Protein AF-A0A1J6JQI1-F1 (afdb_monomer_lite)

Foldseek 3Di:
DDFDWDDWADPDPVDIDTDTDDDPPPDDPVPDDDDPPCPVVVVVVVQVVQVVLCVVVCPDPQWDDDDSNDTDGPDDDPPVQEDPPDPNHDDDDFAFPDKQQLDDQAIWTQGPVRDIDGTDDDQCRVVDDPVNSVVCLVPQPDKDWDWTWDQADAPPVVRDGDIDIDTDIDGRPRPPFWAFDADPVRRTDDTHGDDDPDPVPCVVVVVVVVVVVVVVVVVVVVVVVVVVVVVVVVVVVVVVVVVVVPPDDDDDDDDDDDDDDDDDDDDDDDDDDDDDDDDDDDDDDDDDDDDDDDD

Structure (mmCIF, N/CA/C/O backbone):
data_AF-A0A1J6JQI1-F1
#
_entry.id   AF-A0A1J6JQI1-F1
#
loop_
_atom_site.group_PDB
_atom_site.id
_atom_site.type_symbol
_atom_site.label_atom_id
_atom_site.label_alt_id
_atom_site.label_comp_id
_atom_site.label_asym_id
_atom_site.label_entity_id
_atom_site.label_seq_id
_atom_site.pdbx_PDB_ins_code
_atom_site.Cartn_x
_atom_site.Cartn_y
_atom_site.Cartn_z
_atom_site.occupancy
_atom_site.B_iso_or_equiv
_atom_site.auth_seq_id
_atom_site.auth_comp_id
_atom_site.auth_asym_id
_atom_site.auth_atom_id
_atom_site.pdbx_PDB_model_num
ATOM 1 N N . MET A 1 1 ? 29.258 12.367 -24.357 1.00 42.97 1 MET A N 1
ATOM 2 C CA . MET A 1 1 ? 28.735 11.872 -23.066 1.00 42.97 1 MET A CA 1
ATOM 3 C C . MET A 1 1 ? 27.946 10.611 -23.347 1.00 42.97 1 MET A C 1
ATOM 5 O O . MET A 1 1 ? 26.825 10.709 -23.821 1.00 42.97 1 MET A O 1
ATOM 9 N N . THR A 1 2 ? 28.536 9.444 -23.133 1.00 41.06 2 THR A N 1
ATOM 10 C CA . THR A 1 2 ? 27.849 8.165 -23.347 1.00 41.06 2 THR A CA 1
ATOM 11 C C . THR A 1 2 ? 28.391 7.180 -22.325 1.00 41.06 2 THR A C 1
ATOM 13 O O . THR A 1 2 ? 29.316 6.421 -22.586 1.00 41.06 2 THR A O 1
ATOM 16 N N . THR A 1 3 ? 27.843 7.245 -21.114 1.00 48.50 3 THR A N 1
ATOM 17 C CA . THR A 1 3 ? 27.735 6.059 -20.268 1.00 48.50 3 THR A CA 1
ATOM 18 C C . THR A 1 3 ? 26.723 5.147 -20.946 1.00 48.50 3 THR A C 1
ATOM 20 O O . THR A 1 3 ? 25.593 5.556 -21.217 1.00 48.50 3 THR A O 1
ATOM 23 N N . GLY A 1 4 ? 27.156 3.948 -21.317 1.00 58.09 4 GLY A N 1
ATOM 24 C CA . GLY A 1 4 ? 26.362 3.065 -22.158 1.00 58.09 4 GLY A CA 1
ATOM 25 C C . GLY A 1 4 ? 26.546 1.616 -21.756 1.00 58.09 4 GLY A C 1
ATOM 26 O O . GLY A 1 4 ? 27.667 1.159 -21.529 1.00 58.09 4 GLY A O 1
ATOM 27 N N . PHE A 1 5 ? 25.422 0.911 -21.682 1.00 60.25 5 PHE A N 1
ATOM 28 C CA . PHE A 1 5 ? 25.388 -0.542 -21.738 1.00 60.25 5 PHE A CA 1
ATOM 29 C C . PHE A 1 5 ? 26.147 -1.010 -22.985 1.00 60.25 5 PHE A C 1
ATOM 31 O O . PHE A 1 5 ? 25.894 -0.496 -24.077 1.00 60.25 5 PHE A O 1
ATOM 38 N N . GLN A 1 6 ? 27.097 -1.928 -22.815 1.00 73.69 6 GLN A N 1
ATOM 39 C CA . GLN A 1 6 ? 27.844 -2.496 -23.936 1.00 73.69 6 GLN A CA 1
ATOM 40 C C . GLN A 1 6 ? 27.160 -3.757 -24.435 1.00 73.69 6 GLN A C 1
ATOM 42 O O . GLN A 1 6 ? 26.774 -3.821 -25.599 1.00 73.69 6 GLN A O 1
ATOM 47 N N . TYR A 1 7 ? 27.000 -4.740 -23.556 1.00 69.19 7 TYR A N 1
ATOM 48 C CA . TYR A 1 7 ? 26.344 -5.996 -23.875 1.00 69.19 7 TYR A CA 1
ATOM 49 C C . TYR A 1 7 ? 25.894 -6.705 -22.596 1.00 69.19 7 TYR A C 1
ATOM 51 O O . TYR A 1 7 ? 26.387 -6.416 -21.504 1.00 69.19 7 TYR A O 1
ATOM 59 N N . ALA A 1 8 ? 24.951 -7.628 -22.769 1.00 69.81 8 ALA A N 1
ATOM 60 C CA . ALA A 1 8 ? 24.557 -8.610 -21.775 1.00 69.81 8 ALA A CA 1
ATOM 61 C C . ALA A 1 8 ? 24.667 -9.980 -22.427 1.00 69.81 8 ALA A C 1
ATOM 63 O O . ALA A 1 8 ? 24.144 -10.175 -23.528 1.00 69.81 8 ALA A O 1
ATOM 64 N N . GLU A 1 9 ? 25.329 -10.913 -21.761 1.00 76.88 9 GLU A N 1
ATOM 65 C CA . GLU A 1 9 ? 25.463 -12.287 -22.228 1.00 76.88 9 GLU A CA 1
ATOM 66 C C . GLU A 1 9 ? 24.897 -13.251 -21.189 1.00 76.88 9 GLU A C 1
ATOM 68 O O . GLU A 1 9 ? 25.073 -13.080 -19.980 1.00 76.88 9 GLU A O 1
ATOM 73 N N . LYS A 1 10 ? 24.166 -14.260 -21.667 1.00 76.50 10 LYS A N 1
ATOM 74 C CA . LYS A 1 10 ? 23.596 -15.296 -20.812 1.00 76.50 10 LYS A CA 1
ATOM 75 C C . LYS A 1 10 ? 24.720 -16.223 -20.358 1.00 76.50 10 LYS A C 1
ATOM 77 O O . LYS A 1 10 ? 25.297 -16.928 -21.177 1.00 76.50 10 LYS A O 1
ATOM 82 N N . LEU A 1 11 ? 24.997 -16.238 -19.059 1.00 77.31 11 LEU A N 1
ATOM 83 C CA . LEU A 1 11 ? 26.013 -17.108 -18.468 1.00 77.31 11 LEU A CA 1
ATOM 84 C C . LEU A 1 11 ? 25.443 -18.498 -18.152 1.00 77.31 11 LEU A C 1
ATOM 86 O O . LEU A 1 11 ? 26.130 -19.504 -18.288 1.00 77.31 11 LEU A O 1
ATOM 90 N N . SER A 1 12 ? 24.180 -18.556 -17.729 1.00 78.69 12 SER A N 1
ATOM 91 C CA . SER A 1 12 ? 23.433 -19.797 -17.488 1.00 78.69 12 SER A CA 1
ATOM 92 C C . SER A 1 12 ? 2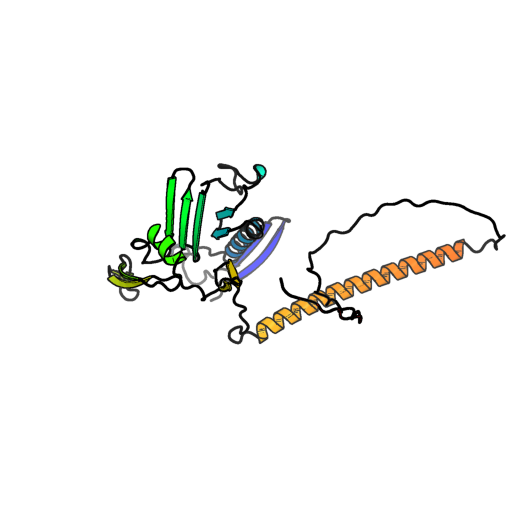1.925 -19.533 -17.555 1.00 78.69 12 SER A C 1
ATOM 94 O O . SER A 1 12 ? 21.499 -18.406 -17.807 1.00 78.69 12 SER A O 1
ATOM 96 N N . ASP A 1 13 ? 21.095 -20.551 -17.323 1.00 78.94 13 ASP A N 1
ATOM 97 C CA . ASP A 1 13 ? 19.638 -20.375 -17.236 1.00 78.94 13 ASP A CA 1
ATOM 98 C C . ASP A 1 13 ? 19.204 -19.412 -16.119 1.00 78.94 13 ASP A C 1
ATOM 100 O O . ASP A 1 13 ? 18.143 -18.797 -16.231 1.00 78.94 13 ASP A O 1
ATOM 104 N N . GLU A 1 14 ? 20.051 -19.207 -15.107 1.00 67.56 14 GLU A N 1
ATOM 105 C CA . GLU A 1 14 ? 19.756 -18.381 -13.930 1.00 67.56 14 GLU A CA 1
ATOM 106 C C . GLU A 1 14 ? 20.547 -17.062 -13.879 1.00 67.56 14 GLU A C 1
ATOM 108 O O . GLU A 1 14 ? 20.176 -16.154 -13.134 1.00 67.56 14 GLU A O 1
ATOM 113 N N . TYR A 1 15 ? 21.610 -16.913 -14.681 1.00 57.91 15 TYR A N 1
ATOM 114 C CA . TYR A 1 15 ? 22.540 -15.782 -14.576 1.00 57.91 15 TYR A CA 1
ATOM 115 C C . TYR A 1 15 ? 22.875 -15.138 -15.925 1.00 57.91 15 TYR A C 1
ATOM 117 O O . TYR A 1 15 ? 23.106 -15.817 -16.926 1.00 57.91 15 TYR A O 1
ATOM 125 N N . TYR A 1 16 ? 22.987 -13.808 -15.910 1.00 74.75 16 TYR A N 1
ATOM 126 C CA . TYR A 1 16 ? 23.464 -12.980 -17.018 1.00 74.75 16 TYR A CA 1
ATOM 127 C C . TYR A 1 16 ? 24.650 -12.131 -16.552 1.00 74.75 16 TYR A C 1
ATOM 129 O O . TYR A 1 16 ? 24.688 -11.696 -15.398 1.00 74.75 16 TYR A O 1
ATOM 137 N N . ILE A 1 17 ? 25.610 -11.904 -17.446 1.00 76.00 17 ILE A N 1
ATOM 138 C CA . ILE A 1 17 ? 26.703 -10.947 -17.260 1.00 76.00 17 ILE A CA 1
ATOM 139 C C . ILE A 1 17 ? 26.354 -9.684 -18.034 1.00 76.00 17 ILE A C 1
ATOM 141 O O . ILE A 1 17 ? 26.168 -9.752 -19.245 1.00 76.00 17 ILE A O 1
ATOM 145 N N . ASP A 1 18 ? 26.347 -8.542 -17.348 1.00 67.06 18 ASP A N 1
ATOM 146 C CA . ASP A 1 18 ? 26.158 -7.227 -17.959 1.00 67.06 18 ASP A CA 1
ATOM 147 C C . ASP A 1 18 ? 27.468 -6.426 -17.923 1.00 67.06 18 ASP A C 1
ATOM 149 O O . ASP A 1 18 ? 28.067 -6.243 -16.859 1.00 67.06 18 ASP A O 1
ATOM 153 N N . ALA A 1 19 ? 27.883 -5.885 -19.071 1.00 67.12 19 ALA A N 1
ATOM 154 C CA . ALA A 1 19 ? 29.060 -5.028 -19.202 1.00 67.12 19 ALA A CA 1
ATOM 155 C C . ALA A 1 19 ? 28.673 -3.578 -19.547 1.00 67.12 19 ALA A C 1
ATOM 157 O O . ALA A 1 19 ? 27.837 -3.319 -20.420 1.00 67.12 19 ALA A O 1
ATOM 158 N N . TYR A 1 20 ? 29.320 -2.610 -18.892 1.00 64.69 20 TYR A N 1
ATOM 159 C CA . TYR A 1 20 ? 29.090 -1.174 -19.093 1.00 64.69 20 TYR A CA 1
ATOM 160 C C . TYR A 1 20 ? 30.397 -0.458 -19.433 1.00 64.69 20 TYR A C 1
ATOM 162 O O . TYR A 1 20 ? 31.414 -0.669 -18.773 1.00 64.69 20 TYR A O 1
ATOM 170 N N . LYS A 1 21 ? 30.354 0.453 -20.417 1.00 62.16 21 LYS A N 1
ATOM 171 C CA . LYS A 1 21 ? 31.479 1.347 -20.722 1.00 62.16 21 LYS A CA 1
ATOM 172 C C . LYS A 1 21 ? 31.325 2.639 -19.935 1.00 62.16 21 LYS A C 1
ATOM 174 O O . LYS A 1 21 ? 30.343 3.368 -20.109 1.00 62.16 21 LYS A O 1
ATOM 179 N N . THR A 1 22 ? 32.335 2.966 -19.144 1.00 57.41 22 THR A N 1
ATOM 180 C CA . THR A 1 22 ? 32.514 4.294 -18.547 1.00 57.41 22 THR A CA 1
ATOM 181 C C . THR A 1 22 ? 33.668 5.000 -19.244 1.00 57.41 22 THR A C 1
ATOM 183 O O . THR A 1 22 ? 34.734 4.419 -19.409 1.00 57.41 22 THR A O 1
ATOM 186 N N . ASN A 1 23 ? 33.446 6.237 -19.699 1.00 57.19 23 ASN A N 1
ATOM 187 C CA . ASN A 1 23 ? 34.508 7.040 -20.300 1.00 57.19 23 ASN A CA 1
ATOM 188 C C . ASN A 1 23 ? 35.345 7.691 -19.181 1.00 57.19 23 ASN A C 1
ATOM 190 O O . ASN A 1 23 ? 34.826 8.540 -18.456 1.00 57.19 23 ASN A O 1
ATOM 194 N N . THR A 1 24 ? 36.603 7.268 -19.043 1.00 57.84 24 THR A N 1
ATOM 195 C CA . THR A 1 24 ? 37.587 7.760 -18.060 1.00 57.84 24 THR A CA 1
ATOM 196 C C . THR A 1 24 ? 38.545 8.812 -18.637 1.00 57.84 24 THR A C 1
ATOM 198 O O . THR A 1 24 ? 39.404 9.310 -17.922 1.00 57.84 24 THR A O 1
ATOM 201 N N . GLU A 1 25 ? 38.391 9.223 -19.901 1.00 58.09 25 GLU A N 1
ATOM 202 C CA . GLU A 1 25 ? 39.390 10.017 -20.646 1.00 58.09 25 GLU A CA 1
ATOM 203 C C . GLU A 1 25 ? 39.682 11.433 -20.098 1.00 58.09 25 GLU A C 1
ATOM 205 O O . GLU A 1 25 ? 40.527 12.127 -20.656 1.00 58.09 25 GLU A O 1
ATOM 210 N N . ARG A 1 26 ? 38.992 11.920 -19.054 1.00 55.31 26 ARG A N 1
ATOM 211 C CA . ARG A 1 26 ? 39.102 13.326 -18.603 1.00 55.31 26 ARG A CA 1
ATOM 212 C C . ARG A 1 26 ? 39.401 13.547 -17.119 1.00 55.31 26 ARG A C 1
ATOM 214 O O . ARG A 1 26 ? 39.376 14.699 -16.695 1.00 55.31 26 ARG A O 1
ATOM 221 N N . VAL A 1 27 ? 39.673 12.509 -16.329 1.00 58.44 27 VAL A N 1
ATOM 222 C CA . VAL A 1 27 ? 39.978 12.678 -14.895 1.00 58.44 27 VAL A CA 1
ATOM 223 C C . VAL A 1 27 ? 41.076 11.692 -14.485 1.00 58.44 27 VAL A C 1
ATOM 225 O O . VAL A 1 27 ? 40.948 10.519 -14.831 1.00 58.44 27 VAL A O 1
ATOM 228 N N . PRO A 1 28 ? 42.140 12.116 -13.773 1.00 63.00 28 PRO A N 1
ATOM 229 C CA . PRO A 1 28 ? 43.089 11.185 -13.163 1.00 63.00 28 PRO A CA 1
ATOM 230 C C . PRO A 1 28 ? 42.347 10.177 -12.270 1.00 63.00 28 PRO A C 1
ATOM 232 O O . PRO A 1 28 ? 41.436 10.572 -11.542 1.00 63.00 28 PRO A O 1
ATOM 235 N N . ASP A 1 29 ? 42.744 8.898 -12.279 1.00 58.50 29 ASP A N 1
ATOM 236 C CA . ASP A 1 29 ? 42.076 7.820 -11.519 1.00 58.50 29 ASP A CA 1
ATOM 237 C C . ASP A 1 29 ? 41.889 8.147 -10.023 1.00 58.50 29 ASP A C 1
ATOM 239 O O . ASP A 1 29 ? 40.918 7.718 -9.404 1.00 58.50 29 ASP A O 1
ATOM 243 N N . ALA A 1 30 ? 42.778 8.964 -9.446 1.00 59.88 30 ALA A N 1
ATOM 244 C CA . ALA A 1 30 ? 42.712 9.417 -8.054 1.00 59.88 30 ALA A CA 1
ATOM 245 C C . ALA A 1 30 ? 41.532 10.369 -7.745 1.00 59.88 30 ALA A C 1
ATOM 247 O O . ALA A 1 30 ? 41.109 10.473 -6.594 1.00 59.88 30 ALA A O 1
ATOM 248 N N . GLU A 1 31 ? 40.981 11.050 -8.754 1.00 58.75 31 GLU A N 1
ATOM 249 C CA . GLU A 1 31 ? 39.837 11.972 -8.638 1.00 58.75 31 GLU A CA 1
ATOM 250 C C . GLU A 1 31 ? 38.537 11.382 -9.214 1.00 58.75 31 GLU A C 1
ATOM 252 O O . GLU A 1 31 ? 37.465 11.994 -9.132 1.00 58.75 31 GLU A O 1
ATOM 257 N N . TRP A 1 32 ? 38.601 10.166 -9.763 1.00 51.69 32 TRP A N 1
ATOM 258 C CA . TRP A 1 32 ? 37.450 9.463 -10.309 1.00 51.69 32 TRP A CA 1
ATOM 259 C C . TRP A 1 32 ? 36.479 9.047 -9.197 1.00 51.69 32 TRP A C 1
ATOM 261 O O . TRP A 1 32 ? 36.691 8.094 -8.447 1.00 51.69 32 TRP A O 1
ATOM 271 N N . ARG A 1 33 ? 35.348 9.752 -9.114 1.00 57.66 33 ARG A N 1
ATOM 272 C CA . ARG A 1 33 ? 34.175 9.318 -8.347 1.00 57.66 33 ARG A CA 1
ATOM 273 C C . ARG A 1 33 ? 33.207 8.646 -9.321 1.00 57.66 33 ARG A C 1
ATOM 275 O O . ARG A 1 33 ? 32.437 9.370 -9.958 1.00 57.66 33 ARG A O 1
ATOM 282 N N . PRO A 1 34 ? 33.218 7.306 -9.478 1.00 55.91 34 PRO A N 1
ATOM 283 C CA . PRO A 1 34 ? 32.281 6.654 -10.380 1.00 55.91 34 PRO A CA 1
ATOM 284 C C . PRO A 1 34 ? 30.852 7.049 -9.988 1.00 55.91 34 PRO A C 1
ATOM 286 O O . PRO A 1 34 ? 30.542 7.103 -8.789 1.00 55.91 34 PRO A O 1
ATOM 289 N N . PRO A 1 35 ? 29.956 7.327 -10.955 1.00 57.09 35 PRO A N 1
ATOM 290 C CA . PRO A 1 35 ? 28.541 7.427 -10.643 1.00 57.09 35 PRO A CA 1
ATOM 291 C C . PRO A 1 35 ? 28.145 6.134 -9.930 1.00 57.09 35 PRO A C 1
ATOM 293 O O . PRO A 1 35 ? 28.375 5.044 -10.452 1.00 57.09 35 PRO A O 1
ATOM 296 N N . ARG A 1 36 ? 27.631 6.264 -8.698 1.00 60.31 36 ARG A N 1
ATOM 297 C CA . ARG A 1 36 ? 27.227 5.127 -7.860 1.00 60.31 36 ARG A CA 1
ATOM 298 C C . ARG A 1 36 ? 26.390 4.194 -8.725 1.00 60.31 36 ARG A C 1
ATOM 300 O O . ARG A 1 36 ? 25.370 4.631 -9.247 1.00 60.31 36 ARG A O 1
ATOM 307 N N . ILE A 1 37 ? 26.884 2.973 -8.916 1.00 63.84 37 ILE A N 1
ATOM 308 C CA . ILE A 1 37 ? 26.408 1.971 -9.873 1.00 63.84 37 ILE A CA 1
ATOM 309 C C . ILE A 1 37 ? 24.884 1.840 -9.759 1.00 63.84 37 ILE A C 1
ATOM 311 O O . ILE A 1 37 ? 24.362 1.150 -8.887 1.00 63.84 37 ILE A O 1
ATOM 315 N N . ALA A 1 38 ? 24.154 2.559 -10.610 1.00 70.19 38 ALA A N 1
ATOM 316 C CA . ALA A 1 38 ? 22.702 2.531 -10.643 1.00 70.19 38 ALA A CA 1
ATOM 317 C C . ALA A 1 38 ? 22.282 1.522 -11.713 1.00 70.19 38 ALA A C 1
ATOM 319 O O . ALA A 1 38 ? 22.036 1.880 -12.864 1.00 70.19 38 ALA A O 1
ATOM 320 N N . ALA A 1 39 ? 22.227 0.246 -11.333 1.00 82.56 39 ALA A N 1
ATOM 321 C CA . ALA A 1 39 ? 21.723 -0.824 -12.189 1.00 82.56 39 ALA A CA 1
ATOM 322 C C . ALA A 1 39 ? 20.183 -0.785 -12.224 1.00 82.56 39 ALA A C 1
ATOM 324 O O . ALA A 1 39 ? 19.485 -1.510 -11.508 1.00 82.56 39 ALA A O 1
ATOM 325 N N . VAL A 1 40 ? 19.635 0.132 -13.028 1.00 84.88 40 VAL A N 1
ATOM 326 C CA . VAL A 1 40 ? 18.181 0.353 -13.145 1.00 84.88 40 VAL A CA 1
ATOM 327 C C . VAL A 1 40 ? 17.459 -0.907 -13.635 1.00 84.88 40 VAL A C 1
ATOM 329 O O . VAL A 1 40 ? 16.345 -1.182 -13.196 1.00 84.88 40 VAL A O 1
ATOM 332 N N . GLN A 1 41 ? 18.103 -1.691 -14.498 1.00 84.56 41 GLN A N 1
ATOM 333 C CA . GLN A 1 41 ? 17.582 -2.950 -15.044 1.00 84.56 41 GLN A CA 1
ATOM 334 C C . GLN A 1 41 ? 17.416 -3.984 -13.928 1.00 84.56 41 GLN A C 1
ATOM 336 O O . GLN A 1 41 ? 16.336 -4.554 -13.782 1.00 84.56 41 GLN A O 1
ATOM 341 N N . MET A 1 42 ? 18.440 -4.153 -13.084 1.00 86.31 42 MET A N 1
ATOM 342 C CA . MET A 1 42 ? 18.372 -5.044 -11.922 1.00 86.31 42 MET A CA 1
ATOM 343 C C . MET A 1 42 ? 17.276 -4.608 -10.942 1.00 86.31 42 MET A C 1
ATOM 345 O O . MET A 1 42 ? 16.472 -5.427 -10.504 1.00 86.31 42 MET A O 1
ATOM 349 N N . SER A 1 43 ? 17.185 -3.310 -10.637 1.00 89.69 43 SER A N 1
ATOM 350 C CA . SER A 1 43 ? 16.131 -2.766 -9.766 1.00 89.69 43 SER A CA 1
ATOM 351 C C . SER A 1 43 ? 14.723 -3.017 -10.328 1.00 89.69 43 SER A C 1
ATOM 353 O O . SER A 1 43 ? 13.810 -3.417 -9.593 1.00 89.69 43 SER A O 1
ATOM 355 N N . ALA A 1 44 ? 14.550 -2.840 -11.642 1.00 90.88 44 ALA A N 1
ATOM 356 C CA . ALA A 1 44 ? 13.300 -3.125 -12.334 1.00 90.88 44 ALA A CA 1
ATOM 357 C C . ALA A 1 44 ? 12.953 -4.619 -12.286 1.00 90.88 44 ALA A C 1
ATOM 359 O O . ALA A 1 44 ? 11.811 -4.952 -11.965 1.00 90.88 44 ALA A O 1
ATOM 360 N N . ALA A 1 45 ? 13.926 -5.503 -12.529 1.00 92.94 45 ALA A N 1
ATOM 361 C CA . ALA A 1 45 ? 13.749 -6.951 -12.454 1.00 92.94 45 ALA A CA 1
ATOM 362 C C . ALA A 1 45 ? 13.344 -7.399 -11.041 1.00 92.94 45 ALA A C 1
ATOM 364 O O . ALA A 1 45 ? 12.324 -8.066 -10.884 1.00 92.94 45 ALA A O 1
ATOM 365 N N . ILE A 1 46 ? 14.054 -6.945 -10.001 1.00 93.69 46 ILE A N 1
ATOM 366 C CA . ILE A 1 46 ? 13.733 -7.256 -8.596 1.00 93.69 46 ILE A CA 1
ATOM 367 C C . ILE A 1 46 ? 12.311 -6.794 -8.251 1.00 93.69 46 ILE A C 1
ATOM 369 O O . ILE A 1 46 ? 11.518 -7.555 -7.695 1.00 93.69 46 ILE A O 1
ATOM 373 N N . THR A 1 47 ? 11.958 -5.558 -8.616 1.00 94.81 47 THR A N 1
ATOM 374 C CA . THR A 1 47 ? 10.626 -5.003 -8.332 1.00 94.81 47 THR A CA 1
ATOM 375 C C . THR A 1 47 ? 9.525 -5.742 -9.098 1.00 94.81 47 THR A C 1
ATOM 377 O O . THR A 1 47 ? 8.431 -5.936 -8.563 1.00 94.81 47 THR A O 1
ATOM 380 N N . ALA A 1 48 ? 9.789 -6.156 -10.340 1.00 94.44 48 ALA A N 1
ATOM 381 C CA . ALA A 1 48 ? 8.856 -6.940 -11.141 1.00 94.44 48 ALA A CA 1
ATOM 382 C C . ALA A 1 48 ? 8.637 -8.329 -10.530 1.00 94.44 48 ALA A C 1
ATOM 384 O O . ALA A 1 48 ? 7.489 -8.697 -10.285 1.00 94.44 48 ALA A O 1
ATOM 385 N N . CYS A 1 49 ? 9.712 -9.047 -10.193 1.00 95.06 49 CYS A N 1
ATOM 386 C CA . CYS A 1 49 ? 9.638 -10.355 -9.541 1.00 95.06 49 CYS A CA 1
ATOM 387 C C . CYS A 1 49 ? 8.893 -10.281 -8.202 1.00 95.06 49 CYS A C 1
ATOM 389 O O . CYS A 1 49 ? 8.002 -11.092 -7.957 1.00 95.06 49 CYS A O 1
ATOM 391 N N . ALA A 1 50 ? 9.160 -9.262 -7.376 1.00 94.88 50 ALA A N 1
ATOM 392 C CA . ALA A 1 50 ? 8.435 -9.054 -6.122 1.00 94.88 50 ALA A CA 1
ATOM 393 C C . ALA A 1 50 ? 6.925 -8.849 -6.348 1.00 94.88 50 ALA A C 1
ATOM 395 O O . ALA A 1 50 ? 6.104 -9.412 -5.628 1.00 94.88 50 ALA A O 1
ATOM 396 N N . ARG A 1 51 ? 6.533 -8.083 -7.376 1.00 94.38 51 ARG A N 1
ATOM 397 C CA . ARG A 1 51 ? 5.115 -7.882 -7.722 1.00 94.38 51 ARG A CA 1
ATOM 398 C C . ARG A 1 51 ? 4.455 -9.145 -8.260 1.00 94.38 51 ARG A C 1
ATOM 400 O O . ARG A 1 51 ? 3.308 -9.396 -7.908 1.00 94.38 51 ARG A O 1
ATOM 407 N N . ILE A 1 52 ? 5.158 -9.915 -9.092 1.00 94.31 52 ILE A N 1
ATOM 408 C CA . ILE A 1 52 ? 4.674 -11.203 -9.609 1.00 94.31 52 ILE A CA 1
ATOM 409 C C . ILE A 1 52 ? 4.447 -12.167 -8.443 1.00 94.31 52 ILE A C 1
ATOM 411 O O . ILE A 1 52 ? 3.364 -12.732 -8.333 1.00 94.31 52 ILE A O 1
ATOM 415 N N . HIS A 1 53 ? 5.404 -12.267 -7.518 1.00 93.75 53 HIS A N 1
ATOM 416 C CA . HIS A 1 53 ? 5.259 -13.070 -6.305 1.00 93.75 53 HIS A CA 1
ATOM 417 C C . HIS A 1 53 ? 4.043 -12.634 -5.470 1.00 93.75 53 HIS A C 1
ATOM 419 O O . HIS A 1 53 ? 3.216 -13.460 -5.087 1.00 93.75 53 HIS A O 1
ATOM 425 N N . MET A 1 54 ? 3.878 -11.325 -5.241 1.00 95.31 54 MET A N 1
ATOM 426 C CA . MET A 1 54 ? 2.729 -10.796 -4.500 1.00 95.31 54 MET A CA 1
ATOM 427 C C . MET A 1 54 ? 1.391 -11.013 -5.219 1.00 95.31 54 MET A C 1
ATOM 429 O O . MET A 1 54 ? 0.362 -11.134 -4.554 1.00 95.31 54 MET A O 1
ATOM 433 N N . HIS A 1 55 ? 1.379 -11.081 -6.555 1.00 94.44 55 HIS A N 1
ATOM 434 C CA . HIS A 1 55 ? 0.156 -11.212 -7.346 1.00 94.44 55 HIS A CA 1
ATOM 435 C C . HIS A 1 55 ? -0.664 -12.444 -6.949 1.00 94.44 55 HIS A C 1
ATOM 437 O O . HIS A 1 55 ? -1.883 -12.339 -6.884 1.00 94.44 55 HIS A O 1
ATOM 443 N N . HIS A 1 56 ? -0.019 -13.569 -6.619 1.00 92.19 56 HIS A N 1
ATOM 444 C CA . HIS A 1 56 ? -0.703 -14.789 -6.168 1.00 92.19 56 HIS A CA 1
ATOM 445 C C . HIS A 1 56 ? -1.603 -14.562 -4.947 1.00 92.19 56 HIS A C 1
ATOM 447 O O . HIS A 1 56 ? -2.667 -15.168 -4.833 1.00 92.19 56 HIS A O 1
ATOM 453 N N . TYR A 1 57 ? -1.195 -13.665 -4.050 1.00 94.00 57 TYR A N 1
ATOM 454 C CA . TYR A 1 57 ? -1.938 -13.333 -2.837 1.00 94.00 57 TYR A CA 1
ATOM 455 C C . TYR A 1 57 ? -2.957 -12.220 -3.087 1.00 94.00 57 TYR A C 1
ATOM 457 O O . TYR A 1 57 ? -4.057 -12.262 -2.545 1.00 94.00 57 TYR A O 1
ATOM 465 N N . ILE A 1 58 ? -2.613 -11.257 -3.946 1.00 92.69 58 ILE A N 1
ATOM 466 C CA . ILE A 1 58 ? -3.491 -10.141 -4.327 1.00 92.69 58 ILE A CA 1
ATOM 467 C C . ILE A 1 58 ? -4.700 -10.630 -5.130 1.00 92.69 58 ILE A C 1
ATOM 469 O O . ILE A 1 58 ? -5.779 -10.057 -5.018 1.00 92.69 58 ILE A O 1
ATOM 473 N N . SER A 1 59 ? -4.536 -11.677 -5.942 1.00 91.75 59 SER A N 1
ATOM 474 C CA . SER A 1 59 ? -5.613 -12.234 -6.766 1.00 91.75 59 SER A CA 1
ATOM 475 C C . SER A 1 59 ? -6.613 -13.093 -5.989 1.00 91.75 59 SER A C 1
ATOM 477 O O . SER A 1 59 ? -7.536 -13.629 -6.598 1.00 91.75 59 SER A O 1
ATOM 479 N N . ARG A 1 60 ? -6.426 -13.277 -4.678 1.00 93.31 60 ARG A N 1
ATOM 480 C CA . ARG A 1 60 ? -7.378 -14.012 -3.841 1.00 93.31 60 ARG A CA 1
ATOM 481 C C . ARG A 1 60 ? -8.652 -13.195 -3.644 1.00 93.31 60 ARG A C 1
ATOM 483 O O . ARG A 1 60 ? -8.592 -11.984 -3.457 1.00 93.31 60 ARG A O 1
ATOM 490 N N . GLU A 1 61 ? -9.796 -13.874 -3.620 1.00 91.06 61 GLU A N 1
ATOM 491 C CA . GLU A 1 61 ? -11.104 -13.236 -3.403 1.00 91.06 61 GLU A CA 1
ATOM 492 C C . GLU A 1 61 ? -11.220 -12.586 -2.017 1.00 91.06 61 GLU A C 1
ATOM 494 O O . GLU A 1 61 ? -11.913 -11.588 -1.851 1.00 91.06 61 GLU A O 1
ATOM 499 N N . ASP A 1 62 ? -10.502 -13.119 -1.028 1.00 94.06 62 ASP A N 1
ATOM 500 C CA . ASP A 1 62 ? -10.496 -12.644 0.354 1.00 94.06 62 ASP A CA 1
ATOM 501 C C . ASP A 1 62 ? -9.363 -11.647 0.657 1.00 94.06 62 A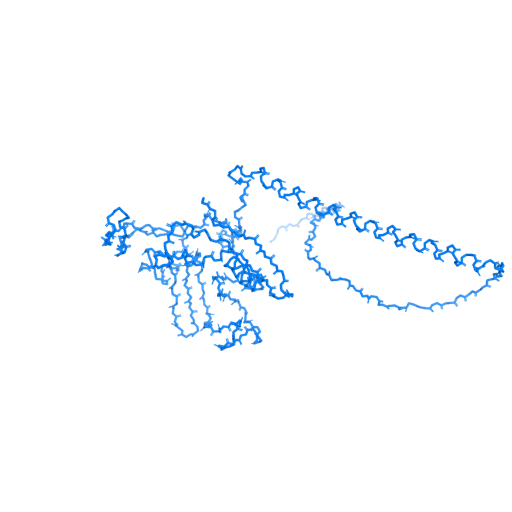SP A C 1
ATOM 503 O O . ASP A 1 62 ? -9.044 -11.413 1.825 1.00 94.06 62 ASP A O 1
ATOM 507 N N . CYS A 1 63 ? -8.728 -11.076 -0.370 1.00 93.69 63 CYS A N 1
ATOM 508 C CA . CYS A 1 63 ? -7.691 -10.064 -0.205 1.00 93.69 63 CYS A CA 1
ATOM 509 C C . CYS A 1 63 ? -8.294 -8.664 -0.037 1.00 93.69 63 CYS A C 1
ATOM 511 O O . CYS A 1 63 ? -8.758 -8.048 -0.995 1.00 93.69 63 CYS A O 1
ATOM 513 N N . TYR A 1 64 ? -8.196 -8.109 1.172 1.00 91.50 64 TYR A N 1
ATOM 514 C CA . TYR A 1 64 ? -8.724 -6.777 1.485 1.00 91.50 64 TYR A CA 1
ATOM 515 C C . TYR A 1 64 ? -7.731 -5.646 1.203 1.00 91.50 64 TYR A C 1
ATOM 517 O O . TYR A 1 64 ? -8.127 -4.542 0.828 1.00 91.50 64 TYR A O 1
ATOM 525 N N . TYR A 1 65 ? -6.433 -5.882 1.412 1.00 93.06 65 TYR A N 1
ATOM 526 C CA . TYR A 1 65 ? -5.417 -4.837 1.274 1.00 93.06 65 TYR A CA 1
ATOM 527 C C . TYR A 1 65 ? -4.025 -5.413 1.013 1.00 93.06 65 TYR A C 1
ATOM 529 O O . TYR A 1 65 ? -3.668 -6.470 1.528 1.00 93.06 65 TYR A O 1
ATOM 537 N N . THR A 1 66 ? -3.205 -4.670 0.268 1.00 93.75 66 THR A N 1
ATOM 538 C CA . THR A 1 66 ? -1.785 -4.968 0.063 1.00 93.75 66 THR A CA 1
ATOM 539 C C . THR A 1 66 ? -0.951 -3.687 -0.003 1.00 93.75 66 THR A C 1
ATOM 541 O O . THR A 1 66 ? -1.399 -2.658 -0.520 1.00 93.75 66 THR A O 1
ATOM 544 N N . ASP A 1 67 ? 0.282 -3.750 0.497 1.00 92.56 67 ASP A N 1
ATOM 545 C CA . ASP A 1 67 ? 1.293 -2.712 0.291 1.00 92.56 67 ASP A CA 1
ATOM 546 C C . ASP A 1 67 ? 2.691 -3.329 0.247 1.00 92.56 67 ASP A C 1
ATOM 548 O O . ASP A 1 67 ? 3.200 -3.803 1.262 1.00 92.56 67 ASP A O 1
ATOM 552 N N . THR A 1 68 ? 3.313 -3.276 -0.932 1.00 91.75 68 THR A N 1
ATOM 553 C CA . THR A 1 68 ? 4.679 -3.737 -1.238 1.00 91.75 68 THR A CA 1
ATOM 554 C C . THR A 1 68 ? 4.927 -5.228 -0.980 1.00 91.75 68 THR A C 1
ATOM 556 O O . THR A 1 68 ? 5.069 -5.981 -1.934 1.00 91.75 68 THR A O 1
ATOM 559 N N . ASN A 1 69 ? 4.986 -5.644 0.281 1.00 92.31 69 ASN A N 1
ATOM 560 C CA . ASN A 1 69 ? 5.303 -6.994 0.753 1.00 92.31 69 ASN A CA 1
ATOM 561 C C . ASN A 1 69 ? 4.381 -7.441 1.905 1.00 92.31 69 ASN A C 1
ATOM 563 O O . ASN A 1 69 ? 4.699 -8.374 2.633 1.00 92.31 69 ASN A O 1
ATOM 567 N N . SER A 1 70 ? 3.252 -6.756 2.092 1.00 94.06 70 SER A N 1
ATOM 568 C CA . SER A 1 70 ? 2.235 -7.083 3.093 1.00 94.06 70 SER A CA 1
ATOM 569 C C . SER A 1 70 ? 0.896 -7.375 2.421 1.00 94.06 70 SER A C 1
ATOM 571 O O . SER A 1 70 ? 0.586 -6.824 1.356 1.00 94.06 70 SER A O 1
ATOM 573 N N . VAL A 1 71 ? 0.103 -8.243 3.046 1.00 95.44 71 VAL A N 1
ATOM 574 C CA . VAL A 1 71 ? -1.246 -8.595 2.603 1.00 95.44 71 VAL A CA 1
ATOM 575 C C . VAL A 1 71 ? -2.157 -8.763 3.817 1.00 95.44 71 VAL A C 1
ATOM 577 O O . VAL A 1 71 ? -1.728 -9.265 4.855 1.00 95.44 71 VAL A O 1
ATOM 580 N N . ILE A 1 72 ? -3.403 -8.314 3.695 1.00 95.62 72 ILE A N 1
ATOM 581 C CA . ILE A 1 72 ? -4.459 -8.527 4.686 1.00 95.62 72 ILE A CA 1
ATOM 582 C C . ILE A 1 72 ? -5.528 -9.393 4.030 1.00 95.62 72 ILE A C 1
ATOM 584 O O . ILE A 1 72 ? -6.111 -9.000 3.018 1.00 95.62 72 ILE A O 1
ATOM 588 N N . LEU A 1 73 ? -5.751 -10.567 4.614 1.00 95.62 73 LEU A N 1
ATOM 589 C CA . LEU A 1 73 ? -6.597 -11.628 4.076 1.00 95.62 73 LEU A CA 1
ATOM 590 C C . LEU A 1 73 ? -7.729 -11.961 5.050 1.00 95.62 73 LEU A C 1
ATOM 592 O O . LEU A 1 73 ? -7.570 -11.802 6.262 1.00 95.62 73 LEU A O 1
ATOM 596 N N . GLY A 1 74 ? -8.857 -12.432 4.520 1.00 94.31 74 GLY A N 1
ATOM 597 C CA . GLY A 1 74 ? -9.974 -12.938 5.322 1.00 94.31 74 GLY A CA 1
ATOM 598 C C . GLY A 1 74 ? -9.734 -14.327 5.901 1.00 94.31 74 GLY A C 1
ATOM 599 O O . GLY A 1 74 ? -10.146 -14.601 7.025 1.00 94.31 74 GLY A O 1
ATOM 600 N N . SER A 1 75 ? -9.038 -15.186 5.164 1.00 93.56 75 SER A N 1
ATOM 601 C CA . SER A 1 75 ? -8.640 -16.521 5.602 1.00 93.56 75 SER A CA 1
ATOM 602 C C . SER A 1 75 ? -7.115 -16.623 5.736 1.00 93.56 75 SER A C 1
ATOM 604 O O . SER A 1 75 ? -6.377 -15.933 5.021 1.00 93.56 75 SER A O 1
ATOM 606 N N . PRO A 1 76 ? -6.613 -17.458 6.665 1.00 93.75 76 PRO A N 1
ATOM 607 C CA . PRO A 1 76 ? -5.180 -17.610 6.877 1.00 93.75 76 PRO A CA 1
ATOM 608 C C . PRO A 1 76 ? -4.472 -18.160 5.630 1.00 93.75 76 PRO A C 1
ATOM 610 O O . PRO A 1 76 ? -5.068 -18.806 4.765 1.00 93.75 76 PRO A O 1
ATOM 613 N N . LEU A 1 77 ? -3.172 -17.886 5.534 1.00 93.75 77 LEU A N 1
ATOM 614 C CA . LEU A 1 77 ? -2.306 -18.535 4.553 1.00 93.75 77 LEU A CA 1
ATOM 615 C C . LEU A 1 77 ? -2.012 -19.980 4.987 1.00 93.75 77 LEU A C 1
ATOM 617 O O . LEU A 1 77 ? -1.992 -20.239 6.188 1.00 93.75 77 LEU A O 1
ATOM 621 N N . PRO A 1 78 ? -1.759 -20.901 4.038 1.00 92.81 78 PRO A N 1
ATOM 622 C CA . PRO A 1 78 ? -1.222 -22.222 4.357 1.00 92.81 78 PRO A CA 1
ATOM 623 C C . PRO A 1 78 ? 0.080 -22.106 5.152 1.00 92.81 78 PRO A C 1
ATOM 625 O O . PRO A 1 78 ? 0.888 -21.221 4.855 1.00 92.81 78 PRO A O 1
ATOM 628 N N . ASP A 1 79 ? 0.300 -23.017 6.100 1.00 92.19 79 ASP A N 1
ATOM 629 C CA . ASP A 1 79 ? 1.487 -23.016 6.968 1.00 92.19 79 ASP A CA 1
ATOM 630 C C . ASP A 1 79 ? 2.794 -23.055 6.159 1.00 92.19 79 ASP A C 1
ATOM 632 O O . ASP A 1 79 ? 3.768 -22.397 6.516 1.00 92.19 79 ASP A O 1
ATOM 636 N N . ASP A 1 80 ? 2.786 -23.705 4.991 1.00 93.31 80 ASP A N 1
ATOM 637 C CA . ASP A 1 80 ? 3.931 -23.751 4.072 1.00 93.31 80 ASP A CA 1
ATOM 638 C C . ASP A 1 80 ? 4.398 -22.365 3.604 1.00 93.31 80 ASP A C 1
ATOM 640 O O . ASP A 1 80 ? 5.580 -22.178 3.322 1.00 93.31 80 ASP A O 1
ATOM 644 N N . ASN A 1 81 ? 3.498 -21.380 3.551 1.00 91.06 81 ASN A N 1
ATOM 645 C CA . ASN A 1 81 ? 3.794 -20.014 3.111 1.00 91.06 81 ASN A CA 1
ATOM 646 C C . ASN A 1 81 ? 4.096 -19.062 4.276 1.00 91.06 81 ASN A C 1
ATOM 648 O O . ASN A 1 81 ? 4.360 -17.877 4.040 1.00 91.06 81 ASN A O 1
ATOM 652 N N . VAL A 1 82 ? 4.040 -19.547 5.520 1.00 94.06 82 VAL A N 1
ATOM 653 C CA . VAL A 1 82 ? 4.171 -18.726 6.724 1.00 94.06 82 VAL A CA 1
ATOM 654 C C . VAL A 1 82 ? 5.355 -19.203 7.553 1.00 94.06 82 VAL A C 1
ATOM 656 O O . VAL A 1 82 ? 5.391 -20.321 8.048 1.00 94.06 82 VAL A O 1
ATOM 659 N N . SER A 1 83 ? 6.333 -18.328 7.750 1.00 95.00 83 SER A N 1
ATOM 660 C CA . SER A 1 83 ? 7.442 -18.580 8.663 1.00 95.00 83 SER A CA 1
ATOM 661 C C . SER A 1 83 ? 7.987 -17.260 9.205 1.00 95.00 83 SER A C 1
ATOM 663 O O . SER A 1 83 ? 8.126 -16.293 8.453 1.00 95.00 83 SER A O 1
ATOM 665 N N . PRO A 1 84 ? 8.301 -17.174 10.510 1.00 93.06 84 PRO A N 1
ATOM 666 C CA . PRO A 1 84 ? 8.897 -15.975 11.087 1.00 93.06 84 PRO A CA 1
ATOM 667 C C . PRO A 1 84 ? 10.374 -15.789 10.709 1.00 93.06 84 PRO A C 1
ATOM 669 O O . PRO A 1 84 ? 10.898 -14.692 10.911 1.00 93.06 84 PRO A O 1
ATOM 672 N N . THR A 1 85 ? 11.044 -16.835 10.217 1.00 94.00 85 THR A N 1
ATOM 673 C CA . THR A 1 85 ? 12.504 -16.875 10.030 1.00 94.00 85 THR A CA 1
ATOM 674 C C . THR A 1 85 ? 12.935 -17.226 8.611 1.00 94.00 85 THR A C 1
ATOM 676 O O . THR A 1 85 ? 14.018 -16.816 8.201 1.00 94.00 85 THR A O 1
ATOM 679 N N . GLU A 1 86 ? 12.126 -17.966 7.853 1.00 95.56 86 GLU A N 1
ATOM 680 C CA . GLU A 1 86 ? 12.507 -18.390 6.504 1.00 95.56 86 GLU A CA 1
ATOM 681 C C . GLU A 1 86 ? 12.346 -17.262 5.481 1.00 95.56 86 GLU A C 1
ATOM 683 O O . GLU A 1 86 ? 11.315 -16.589 5.402 1.00 95.56 86 GLU A O 1
ATOM 688 N N . LEU A 1 87 ? 13.382 -17.073 4.661 1.00 92.31 87 LEU A N 1
ATOM 689 C CA . LEU A 1 87 ? 13.399 -16.056 3.619 1.00 92.31 87 LEU A CA 1
ATOM 690 C C . LEU A 1 87 ? 12.348 -16.356 2.542 1.00 92.31 87 LEU A C 1
ATOM 692 O O . LEU A 1 87 ? 12.227 -17.480 2.065 1.00 92.31 87 LEU A O 1
ATOM 696 N N . GLY A 1 88 ? 11.612 -15.323 2.129 1.00 88.56 88 GLY A N 1
ATOM 697 C CA . GLY A 1 88 ? 10.588 -15.416 1.085 1.00 88.56 88 GLY A CA 1
ATOM 698 C C . GLY A 1 88 ? 9.199 -15.814 1.591 1.00 88.56 88 GLY A C 1
ATOM 699 O O . GLY A 1 88 ? 8.218 -15.556 0.895 1.00 88.56 88 GLY A O 1
ATOM 700 N N . LYS A 1 89 ? 9.090 -16.355 2.812 1.00 94.31 89 LYS A N 1
ATOM 701 C CA . LYS A 1 89 ? 7.802 -16.657 3.450 1.00 94.31 89 LYS A CA 1
ATOM 702 C C . LYS A 1 89 ? 7.232 -15.450 4.192 1.00 94.31 89 LYS A C 1
ATOM 704 O O . LYS A 1 89 ? 7.946 -14.510 4.548 1.00 94.31 89 LYS A O 1
ATOM 709 N N . PHE A 1 90 ? 5.921 -15.468 4.422 1.00 95.75 90 PHE A N 1
ATOM 710 C CA . PHE A 1 90 ? 5.249 -14.422 5.185 1.00 95.75 90 PHE A CA 1
ATOM 711 C C . PHE A 1 90 ? 5.428 -14.629 6.682 1.00 95.75 90 PHE A C 1
ATOM 713 O O . PHE A 1 90 ? 5.261 -15.724 7.209 1.00 95.75 90 PHE A O 1
ATOM 720 N N . LYS A 1 91 ? 5.657 -13.531 7.394 1.00 95.88 91 LYS A N 1
ATOM 721 C CA . LYS A 1 91 ? 5.554 -13.505 8.848 1.00 95.88 91 LYS A CA 1
ATOM 722 C C . LYS A 1 91 ? 4.118 -13.172 9.247 1.00 95.88 91 LYS A C 1
ATOM 724 O O . LYS A 1 91 ? 3.578 -12.154 8.817 1.00 95.88 91 LYS A O 1
ATOM 729 N N . LEU A 1 92 ? 3.515 -13.989 10.109 1.00 95.12 92 LEU A N 1
ATOM 730 C CA . LEU A 1 92 ? 2.231 -13.650 10.723 1.00 95.12 92 LEU A CA 1
ATOM 731 C C . LEU A 1 92 ? 2.436 -12.529 11.756 1.00 95.12 92 LEU A C 1
ATOM 733 O O . LEU A 1 92 ? 2.966 -12.772 12.838 1.00 95.12 92 LEU A O 1
ATOM 737 N N . GLU A 1 93 ? 2.035 -11.301 11.419 1.00 93.38 93 GLU A N 1
ATOM 738 C CA . GLU A 1 93 ? 2.174 -10.151 12.328 1.00 93.38 93 GLU A CA 1
ATOM 739 C C . GLU A 1 93 ? 0.984 -10.003 13.282 1.00 93.38 93 GLU A C 1
ATOM 741 O O . GLU A 1 93 ? 1.163 -9.911 14.498 1.00 93.38 93 GLU A O 1
ATOM 746 N N . HIS A 1 94 ? -0.238 -9.990 12.741 1.00 93.44 94 HIS A N 1
ATOM 747 C CA . HIS A 1 94 ? -1.449 -9.673 13.495 1.00 93.44 94 HIS A CA 1
ATOM 748 C C . HIS A 1 94 ? -2.639 -10.520 13.044 1.00 93.44 94 HIS A C 1
ATOM 750 O O . HIS A 1 94 ? -2.810 -10.774 11.852 1.00 93.44 94 HIS A O 1
ATOM 756 N N . LYS A 1 95 ? -3.498 -10.889 14.000 1.00 94.56 95 LYS A N 1
ATOM 757 C CA . LYS A 1 95 ? -4.861 -11.358 13.735 1.00 94.56 95 LYS A CA 1
ATOM 758 C C . LYS A 1 95 ? -5.816 -10.196 13.977 1.00 94.56 95 LYS A C 1
ATOM 760 O O . LYS A 1 95 ? -5.663 -9.454 14.949 1.00 94.56 95 LYS A O 1
ATOM 765 N N . LEU A 1 96 ? -6.746 -9.990 13.052 1.00 94.81 96 LEU A N 1
ATOM 766 C CA . LEU A 1 96 ? -7.587 -8.797 13.010 1.00 94.81 96 LEU A CA 1
ATOM 767 C C . LEU A 1 96 ? -9.044 -9.160 13.282 1.00 94.81 96 LEU A C 1
ATOM 769 O O . LEU A 1 96 ? -9.558 -10.109 12.700 1.00 94.81 96 LEU A O 1
ATOM 773 N N . ASN A 1 97 ? -9.707 -8.351 14.106 1.00 93.44 97 ASN A N 1
ATOM 774 C CA . ASN A 1 97 ? -11.148 -8.440 14.349 1.00 93.44 97 ASN A CA 1
ATOM 775 C C . ASN A 1 97 ? -11.923 -7.503 13.412 1.00 93.44 97 ASN A C 1
ATOM 777 O O . ASN A 1 97 ? -13.026 -7.815 12.973 1.00 93.44 97 ASN A O 1
ATOM 781 N N . LYS A 1 98 ? -11.348 -6.329 13.119 1.00 93.81 98 LYS A N 1
ATOM 782 C CA . LYS A 1 98 ? -11.952 -5.281 12.285 1.00 93.81 98 LYS A CA 1
ATOM 783 C C . LYS A 1 98 ? -10.853 -4.504 11.566 1.00 93.81 98 LYS A C 1
ATOM 785 O O . LYS A 1 98 ? -9.778 -4.278 12.122 1.00 93.81 98 LYS A O 1
ATOM 790 N N . GLY A 1 99 ? -11.137 -4.049 10.351 1.00 94.06 99 GLY A N 1
ATOM 791 C CA . GLY A 1 99 ? -10.269 -3.145 9.603 1.00 94.06 99 GLY A CA 1
ATOM 792 C C . GLY A 1 99 ? -11.086 -2.167 8.767 1.00 94.06 99 GLY A C 1
ATOM 793 O O . GLY A 1 99 ? -12.080 -2.556 8.163 1.00 94.06 99 GLY A O 1
ATOM 794 N N . ILE A 1 100 ? -10.672 -0.901 8.739 1.00 93.06 100 ILE A N 1
ATOM 795 C CA . ILE A 1 100 ? -11.239 0.131 7.864 1.00 93.06 100 ILE A CA 1
ATOM 796 C C . ILE A 1 100 ? -10.133 0.610 6.924 1.00 93.06 100 ILE A C 1
ATOM 798 O O . ILE A 1 100 ? -9.115 1.136 7.378 1.00 93.06 100 ILE A O 1
ATOM 802 N N . PHE A 1 101 ? -10.354 0.468 5.616 1.00 91.12 101 PHE A N 1
ATOM 803 C CA . PHE A 1 101 ? -9.413 0.847 4.559 1.00 91.12 101 PHE A CA 1
ATOM 804 C C . PHE A 1 101 ? -9.995 1.984 3.725 1.00 91.12 101 PHE A C 1
ATOM 806 O O . PHE A 1 101 ? -10.823 1.765 2.847 1.00 91.12 101 PHE A O 1
ATOM 813 N N . LEU A 1 102 ? -9.566 3.216 3.996 1.00 87.44 102 LEU A N 1
ATOM 814 C CA . LEU A 1 102 ? -10.121 4.394 3.326 1.00 87.44 102 LEU A CA 1
ATOM 815 C C . LEU A 1 102 ? -9.318 4.808 2.088 1.00 87.44 102 LEU A C 1
ATOM 817 O O . LEU A 1 102 ? -9.865 5.380 1.146 1.00 87.44 102 LEU A O 1
ATOM 821 N N . ALA A 1 103 ? -8.005 4.569 2.099 1.00 85.19 103 ALA A N 1
ATOM 822 C CA . ALA A 1 103 ? -7.100 4.932 1.013 1.00 85.19 103 ALA A CA 1
ATOM 823 C C . ALA A 1 103 ? -5.796 4.112 1.073 1.00 85.19 103 ALA A C 1
ATOM 825 O O . ALA A 1 103 ? -5.467 3.539 2.116 1.00 85.19 103 ALA A O 1
ATOM 826 N N . PRO A 1 104 ? -4.980 4.102 -0.002 1.00 86.62 104 PRO A N 1
ATOM 827 C CA . PRO A 1 104 ? -3.627 3.553 0.058 1.00 86.62 104 PRO A CA 1
ATOM 828 C C . PRO A 1 104 ? -2.822 4.204 1.192 1.00 86.62 104 PRO A C 1
ATOM 830 O O . PRO A 1 104 ? -2.654 5.428 1.207 1.00 86.62 104 PRO A O 1
ATOM 833 N N . LYS A 1 105 ? -2.306 3.393 2.125 1.00 89.50 105 LYS A N 1
ATOM 834 C CA . LYS A 1 105 ? -1.612 3.850 3.348 1.00 89.50 105 LYS A CA 1
ATOM 835 C C . LYS A 1 105 ? -2.479 4.737 4.265 1.00 89.50 105 LYS A C 1
ATOM 837 O O . LYS A 1 105 ? -1.934 5.582 4.974 1.00 89.50 105 LYS A O 1
ATOM 842 N N . GLY A 1 106 ? -3.801 4.560 4.232 1.00 91.06 106 GLY A N 1
ATOM 843 C CA . GLY A 1 106 ? -4.799 5.236 5.067 1.00 91.06 106 GLY A CA 1
ATOM 844 C C . GLY A 1 106 ? -5.811 4.227 5.611 1.00 91.06 106 GLY A C 1
ATOM 845 O O . GLY A 1 106 ? -6.856 4.019 4.993 1.00 91.06 106 GLY A O 1
ATOM 846 N N . TYR A 1 107 ? -5.466 3.561 6.712 1.00 93.44 107 TYR A N 1
ATOM 847 C CA . TYR A 1 107 ? -6.266 2.488 7.296 1.00 93.44 107 TYR A CA 1
ATOM 848 C C . TYR A 1 107 ? -6.129 2.404 8.822 1.00 93.44 107 TYR A C 1
ATOM 850 O O . TYR A 1 107 ? -5.126 2.834 9.400 1.00 93.44 107 TYR A O 1
ATOM 858 N N . CYS A 1 108 ? -7.127 1.797 9.462 1.00 95.88 108 CYS A N 1
ATOM 859 C CA . CYS A 1 108 ? -7.144 1.505 10.893 1.00 95.88 108 CYS A CA 1
ATOM 860 C C . CYS A 1 108 ? -7.529 0.042 11.124 1.00 95.88 108 CYS A C 1
ATOM 862 O O . CYS A 1 108 ? -8.490 -0.436 10.521 1.00 95.88 108 CYS A O 1
ATOM 864 N N . LEU A 1 109 ? -6.763 -0.668 11.955 1.00 96.06 109 LEU A N 1
ATOM 865 C CA . LEU A 1 109 ? -6.955 -2.086 12.258 1.00 96.06 109 LEU A CA 1
ATOM 866 C C . LEU A 1 109 ? -7.139 -2.286 13.760 1.00 96.06 109 LEU A C 1
ATOM 868 O O . LEU A 1 109 ? -6.379 -1.729 14.553 1.00 96.06 109 LEU A O 1
ATOM 872 N N . TRP A 1 110 ? -8.083 -3.144 14.130 1.00 96.44 110 TRP A N 1
ATOM 873 C CA . TRP A 1 110 ? -8.283 -3.618 15.494 1.00 96.44 110 TRP A CA 1
ATOM 874 C C . TRP A 1 110 ? -7.862 -5.077 15.560 1.00 96.44 110 TRP A C 1
ATOM 876 O O . TRP A 1 110 ? -8.388 -5.925 14.835 1.00 96.44 110 TRP A O 1
ATOM 886 N N . THR A 1 111 ? -6.887 -5.351 16.414 1.00 94.88 111 THR A N 1
ATOM 887 C CA . THR A 1 111 ? -6.325 -6.692 16.598 1.00 94.88 111 THR A CA 1
ATOM 888 C C . THR A 1 111 ? -7.080 -7.477 17.670 1.00 94.88 111 THR A C 1
ATOM 890 O O . THR A 1 111 ? -7.766 -6.899 18.514 1.00 94.88 111 THR A O 1
ATOM 893 N N . ASP A 1 112 ? -6.903 -8.795 17.665 1.00 92.44 112 ASP A N 1
ATOM 894 C CA . ASP A 1 112 ? -7.372 -9.711 18.713 1.00 92.44 112 ASP A CA 1
ATOM 895 C C . ASP A 1 112 ? -6.810 -9.385 20.110 1.00 92.44 112 ASP A C 1
ATOM 897 O O . ASP A 1 112 ? -7.458 -9.633 21.123 1.00 92.44 112 ASP A O 1
ATOM 901 N N . LYS A 1 113 ? -5.632 -8.758 20.168 1.00 92.75 113 LYS A N 1
ATOM 902 C CA . LYS A 1 113 ? -4.968 -8.305 21.401 1.00 92.75 113 LYS A CA 1
ATOM 903 C C . LYS A 1 113 ? -5.450 -6.936 21.901 1.00 92.75 113 LYS A C 1
ATOM 905 O O . LYS A 1 113 ? -4.741 -6.292 22.670 1.00 92.75 113 LYS A O 1
ATOM 910 N N . ASN A 1 114 ? -6.606 -6.452 21.441 1.00 91.25 114 ASN A N 1
ATOM 911 C CA . ASN A 1 114 ? -7.141 -5.114 21.743 1.00 91.25 114 ASN A CA 1
ATOM 912 C C . ASN A 1 114 ? -6.199 -3.949 21.372 1.00 91.25 114 ASN A C 1
ATOM 914 O O . ASN A 1 114 ? -6.360 -2.829 21.856 1.00 91.25 114 ASN A O 1
ATOM 918 N N . GLN A 1 115 ? -5.224 -4.179 20.489 1.00 94.25 115 GLN A N 1
ATOM 919 C CA . GLN A 1 115 ? -4.358 -3.125 19.966 1.00 94.25 115 GLN A CA 1
ATOM 920 C C . GLN A 1 115 ? -4.987 -2.494 18.721 1.00 94.25 115 GLN A C 1
ATOM 922 O O . GLN A 1 115 ? -5.456 -3.204 17.826 1.00 94.25 115 GLN A O 1
ATOM 927 N N . ILE A 1 116 ? -4.927 -1.163 18.653 1.00 95.25 116 ILE A N 1
ATOM 928 C CA . ILE A 1 116 ? -5.378 -0.364 17.513 1.00 95.25 116 ILE A CA 1
ATOM 929 C C . ILE A 1 116 ? -4.160 0.097 16.710 1.00 95.25 116 ILE A C 1
ATOM 931 O O . ILE A 1 116 ? -3.258 0.752 17.236 1.00 95.25 116 ILE A O 1
ATOM 935 N N . ILE A 1 117 ? -4.136 -0.236 15.422 1.00 94.56 117 ILE A N 1
ATOM 936 C CA . ILE A 1 117 ? -3.060 0.128 14.500 1.00 94.56 117 ILE A CA 1
ATOM 937 C C . ILE A 1 117 ? -3.603 1.135 13.494 1.00 94.56 117 ILE A C 1
ATOM 939 O O . ILE A 1 117 ? -4.366 0.783 12.598 1.00 94.56 117 ILE A O 1
ATOM 943 N N . THR A 1 118 ? -3.153 2.384 13.604 1.00 94.81 118 THR A N 1
ATOM 944 C CA . THR A 1 118 ? -3.565 3.474 12.712 1.00 94.81 118 THR A CA 1
ATOM 945 C C . THR A 1 118 ? -2.431 3.853 11.765 1.00 94.81 118 THR A C 1
ATOM 947 O O . THR A 1 118 ? -1.309 4.163 12.183 1.00 94.81 118 THR A O 1
ATOM 950 N N . LYS A 1 119 ? -2.712 3.845 10.461 1.00 93.19 119 LYS A N 1
ATOM 951 C CA . LYS A 1 119 ? -1.767 4.222 9.407 1.00 93.19 119 LYS A CA 1
ATOM 952 C C . LYS A 1 119 ? -2.377 5.315 8.547 1.00 93.19 119 LYS A C 1
ATOM 954 O O . LYS A 1 119 ? -3.481 5.179 8.040 1.00 93.19 119 LYS A O 1
ATOM 959 N N . HIS A 1 120 ? -1.628 6.396 8.363 1.00 91.62 120 HIS A N 1
ATOM 960 C CA . HIS A 1 120 ? -2.004 7.483 7.472 1.00 91.62 120 HIS A CA 1
ATOM 961 C C . HIS A 1 120 ? -0.757 8.087 6.825 1.00 91.62 120 HIS A C 1
ATOM 963 O O . HIS A 1 120 ? 0.234 8.374 7.506 1.00 91.62 120 HIS A O 1
ATOM 969 N N . LYS A 1 121 ? -0.794 8.287 5.505 1.00 87.50 121 LYS A N 1
ATOM 970 C CA . LYS A 1 121 ? 0.298 8.903 4.746 1.00 87.50 121 LYS A CA 1
ATOM 971 C C . LYS A 1 121 ? 0.156 10.424 4.706 1.00 87.50 121 LYS A C 1
ATOM 973 O O . LYS A 1 121 ? -0.915 10.958 4.444 1.00 87.50 121 LYS A O 1
ATOM 978 N N . GLY A 1 122 ? 1.280 11.120 4.856 1.00 85.50 122 GLY A N 1
ATOM 979 C CA . GLY A 1 122 ? 1.370 12.566 4.659 1.00 85.50 122 GLY A CA 1
ATOM 980 C C . GLY A 1 122 ? 1.261 13.371 5.950 1.00 85.50 122 GLY A C 1
ATOM 981 O O . GLY A 1 122 ? 1.261 12.821 7.050 1.00 85.50 122 GLY A O 1
ATOM 982 N N . LEU A 1 123 ? 1.197 14.695 5.793 1.00 83.69 123 LEU A N 1
ATOM 983 C CA . LEU A 1 123 ? 1.380 15.643 6.892 1.00 83.69 123 LEU A CA 1
ATOM 984 C C . LEU A 1 123 ? 0.293 15.522 7.968 1.00 83.69 123 LEU A C 1
ATOM 986 O O . LEU A 1 123 ? 0.584 15.663 9.143 1.00 83.69 123 LEU A O 1
ATOM 990 N N . ALA A 1 124 ? -0.933 15.161 7.586 1.00 86.06 124 ALA A N 1
ATOM 991 C CA . ALA A 1 124 ? -2.066 15.035 8.501 1.00 86.06 124 ALA A CA 1
ATOM 992 C C . ALA A 1 124 ? -2.039 13.793 9.415 1.00 86.06 124 ALA A C 1
ATOM 994 O O . ALA A 1 124 ? -2.988 13.588 10.163 1.00 86.06 124 ALA A O 1
ATOM 995 N N . LYS A 1 125 ? -0.984 12.963 9.385 1.00 88.19 125 LYS A N 1
ATOM 996 C CA . LYS A 1 125 ? -0.877 11.756 10.227 1.00 88.19 125 LYS A CA 1
ATOM 997 C C . LYS A 1 125 ? -1.192 11.996 11.721 1.00 88.19 125 LYS A C 1
ATOM 999 O O . LYS A 1 125 ? -1.899 11.162 12.275 1.00 88.19 125 LYS A O 1
ATOM 1004 N N . PRO A 1 126 ? -0.744 13.091 12.372 1.00 88.50 126 PRO A N 1
ATOM 1005 C CA . PRO A 1 126 ? -1.039 13.333 13.789 1.00 88.50 126 PRO A CA 1
ATOM 1006 C C . PRO A 1 126 ? -2.521 13.589 14.096 1.00 88.50 126 PRO A C 1
ATOM 1008 O O . PRO A 1 126 ? -2.939 13.457 15.237 1.00 88.50 126 PRO A O 1
ATOM 1011 N N . LEU A 1 127 ? -3.313 13.968 13.091 1.00 88.81 127 LEU A N 1
ATOM 1012 C CA . LEU A 1 127 ? -4.733 14.300 13.247 1.00 88.81 127 LEU A CA 1
ATOM 1013 C C . LEU A 1 127 ? -5.646 13.075 13.140 1.00 88.81 127 LEU A C 1
ATOM 1015 O O . LEU A 1 127 ? -6.859 13.183 13.312 1.00 88.81 127 LEU A O 1
ATOM 1019 N N . VAL A 1 128 ? -5.078 11.931 12.771 1.00 91.38 128 VAL A N 1
ATOM 1020 C CA . VAL A 1 128 ? -5.832 10.750 12.381 1.00 91.38 128 VAL A CA 1
ATOM 1021 C C . VAL A 1 128 ? -5.854 9.757 13.534 1.00 91.38 128 VAL A C 1
ATOM 1023 O O . VAL A 1 128 ? -4.834 9.169 13.885 1.00 91.38 128 VAL A O 1
ATOM 1026 N N . SER A 1 129 ? -7.045 9.555 14.089 1.00 92.88 129 SER A N 1
ATOM 1027 C CA . SER A 1 129 ? -7.352 8.529 15.085 1.00 92.88 129 SER A CA 1
ATOM 1028 C C . SER A 1 129 ? -8.197 7.396 14.489 1.00 92.88 129 SER A C 1
ATOM 1030 O O . SER A 1 129 ? -8.612 7.433 13.326 1.00 92.88 129 SER A O 1
ATOM 1032 N N . ASP A 1 130 ? -8.464 6.377 15.290 1.00 93.50 130 ASP A N 1
ATOM 1033 C CA . ASP A 1 130 ? -9.471 5.347 15.028 1.00 93.50 130 ASP A CA 1
ATOM 1034 C C . ASP A 1 130 ? -10.875 5.948 14.880 1.00 93.50 130 ASP A C 1
ATOM 1036 O O . ASP A 1 130 ? -11.539 5.727 13.868 1.00 93.50 130 ASP A O 1
ATOM 1040 N N . LYS A 1 131 ? -11.270 6.837 15.800 1.00 93.69 131 LYS A N 1
ATOM 1041 C CA . LYS A 1 131 ? -12.544 7.566 15.727 1.00 93.69 131 LYS A CA 1
ATOM 1042 C C . LYS A 1 131 ? -12.644 8.414 14.461 1.00 93.69 131 LYS A C 1
ATOM 1044 O O . LYS A 1 131 ? -13.724 8.561 13.885 1.00 93.69 131 LYS A O 1
ATOM 1049 N N . TRP A 1 132 ? -11.524 8.973 13.996 1.00 93.25 132 TRP A N 1
ATOM 1050 C CA . TRP A 1 132 ? -11.490 9.650 12.703 1.00 93.25 132 TRP A CA 1
ATOM 1051 C C . TRP A 1 132 ? -11.804 8.684 11.556 1.00 93.25 132 TRP A C 1
ATOM 1053 O O . TRP A 1 132 ? -12.629 9.026 10.716 1.00 93.25 132 TRP A O 1
ATOM 1063 N N . HIS A 1 133 ? -11.216 7.484 11.539 1.00 93.00 133 HIS A N 1
ATOM 1064 C CA . HIS A 1 133 ? -11.503 6.486 10.504 1.00 93.00 133 HIS A CA 1
ATOM 1065 C C . HIS A 1 133 ? -12.966 6.046 10.520 1.00 93.00 133 HIS A C 1
ATOM 1067 O O . HIS A 1 133 ? -13.572 5.960 9.458 1.00 93.00 133 HIS A O 1
ATOM 1073 N N . GLU A 1 134 ? -13.547 5.819 11.697 1.00 92.56 134 GLU A N 1
ATOM 1074 C CA . GLU A 1 134 ? -14.960 5.443 11.818 1.00 92.56 134 GLU A CA 1
ATOM 1075 C C . GLU A 1 134 ? -15.892 6.558 11.335 1.00 92.56 134 GLU A C 1
ATOM 1077 O O . GLU A 1 134 ? -16.783 6.320 10.524 1.00 92.56 134 GLU A O 1
ATOM 1082 N N . THR A 1 135 ? -15.649 7.799 11.766 1.00 92.88 135 THR A N 1
ATOM 1083 C CA . THR A 1 135 ? -16.458 8.954 11.336 1.00 92.88 135 THR A CA 1
ATOM 1084 C C . THR A 1 135 ? -16.279 9.285 9.854 1.00 92.88 135 THR A C 1
ATOM 1086 O O . THR A 1 135 ? -17.229 9.721 9.213 1.00 92.88 135 THR A O 1
ATOM 1089 N N . GLN A 1 136 ? -15.087 9.077 9.293 1.00 90.88 136 GLN A N 1
ATOM 1090 C CA . GLN A 1 136 ? -14.825 9.260 7.864 1.00 90.88 136 GLN A CA 1
ATOM 1091 C C . GLN A 1 136 ? -15.401 8.116 7.017 1.00 90.88 136 GLN A C 1
ATOM 1093 O O . GLN A 1 136 ? -15.789 8.346 5.878 1.00 90.88 136 GLN A O 1
ATOM 1098 N N . TYR A 1 137 ? -15.457 6.893 7.547 1.00 88.62 137 TYR A N 1
ATOM 1099 C CA . TYR A 1 137 ? -16.134 5.775 6.892 1.00 88.62 137 TYR A CA 1
ATOM 1100 C C . TYR A 1 137 ? -17.650 6.000 6.847 1.00 88.62 137 TYR A C 1
ATOM 1102 O O . TYR A 1 137 ? -18.261 5.795 5.803 1.00 88.62 137 TYR A O 1
ATOM 1110 N N . ALA A 1 138 ? -18.231 6.497 7.946 1.00 88.31 138 ALA A N 1
ATOM 1111 C CA . ALA A 1 138 ? -19.647 6.856 8.015 1.00 88.31 138 ALA A CA 1
ATOM 1112 C C . ALA A 1 138 ? -20.015 8.019 7.075 1.00 88.31 138 ALA A C 1
ATOM 1114 O O . ALA A 1 138 ? -21.091 8.018 6.486 1.00 88.31 138 ALA A O 1
ATOM 1115 N N . ASP A 1 139 ? -19.121 9.000 6.909 1.00 87.94 139 ASP A N 1
ATOM 1116 C CA . ASP A 1 139 ? -19.280 10.089 5.943 1.00 87.94 139 ASP A CA 1
ATOM 1117 C C . ASP A 1 139 ? -17.997 10.308 5.128 1.00 87.94 139 ASP A C 1
ATOM 1119 O O . ASP A 1 139 ? -17.093 11.061 5.508 1.00 87.94 139 ASP A O 1
ATOM 1123 N N . LEU A 1 140 ? -17.953 9.697 3.940 1.00 83.31 140 LEU A N 1
ATOM 1124 C CA . LEU A 1 140 ? -16.826 9.802 3.006 1.00 83.31 140 LEU A CA 1
ATOM 1125 C C . LEU A 1 140 ? -16.579 11.235 2.506 1.00 83.31 140 LEU A C 1
ATOM 1127 O O . LEU A 1 140 ? -15.473 11.541 2.045 1.00 83.31 140 LEU A O 1
ATOM 1131 N N . LYS A 1 141 ? -17.589 12.115 2.558 1.00 84.50 141 LYS A N 1
ATOM 1132 C CA . LYS A 1 141 ? -17.478 13.515 2.115 1.00 84.50 141 LYS A CA 1
ATOM 1133 C C . LYS A 1 141 ? -16.977 14.431 3.223 1.00 84.50 141 LYS A C 1
ATOM 1135 O O . LYS A 1 141 ? -16.658 15.589 2.928 1.00 84.50 141 LYS A O 1
ATOM 1140 N N . ARG A 1 142 ? -16.858 13.928 4.455 1.00 87.06 142 ARG A N 1
ATOM 1141 C CA . ARG A 1 142 ? -16.358 14.684 5.597 1.00 87.06 142 ARG A CA 1
ATOM 1142 C C . ARG A 1 142 ? -14.990 15.286 5.295 1.00 87.06 142 ARG A C 1
ATOM 1144 O O . ARG A 1 142 ? -14.099 14.647 4.725 1.00 87.06 142 ARG A O 1
ATOM 1151 N N . ARG A 1 143 ? -14.834 16.552 5.685 1.00 87.44 143 ARG A N 1
ATOM 1152 C CA . ARG A 1 143 ? -13.589 17.310 5.557 1.00 87.44 143 ARG A CA 1
ATOM 1153 C C . ARG A 1 143 ? -13.243 17.936 6.889 1.00 87.44 143 ARG A C 1
ATOM 1155 O O . ARG A 1 143 ? -14.083 18.576 7.513 1.00 87.44 143 ARG A O 1
ATOM 1162 N N . ILE A 1 144 ? -11.989 17.789 7.282 1.00 87.69 144 ILE A N 1
ATOM 1163 C CA . ILE A 1 144 ? -11.428 18.492 8.430 1.00 87.69 144 ILE A CA 1
ATOM 1164 C C . ILE A 1 144 ? -10.353 19.431 7.915 1.00 87.69 144 ILE A C 1
ATOM 1166 O O . ILE A 1 144 ? -9.579 19.086 7.022 1.00 87.69 144 ILE A O 1
ATOM 1170 N N . VAL A 1 145 ? -10.318 20.630 8.474 1.00 88.31 145 VAL A N 1
ATOM 1171 C CA . VAL A 1 145 ? -9.268 21.602 8.211 1.00 88.31 145 VAL A CA 1
ATOM 1172 C C . VAL A 1 145 ? -8.540 21.827 9.522 1.00 88.31 145 VAL A C 1
ATOM 1174 O O . VAL A 1 145 ? -9.170 22.145 10.525 1.00 88.31 145 VAL A O 1
ATOM 1177 N N . ALA A 1 146 ? -7.230 21.620 9.523 1.00 88.50 146 ALA A N 1
ATOM 1178 C CA . ALA A 1 146 ? -6.418 21.759 10.722 1.00 88.50 146 ALA A CA 1
ATOM 1179 C C . ALA A 1 146 ? -5.028 22.286 10.374 1.00 88.50 146 ALA A C 1
ATOM 1181 O O . ALA A 1 146 ? -4.511 22.063 9.275 1.00 88.50 146 ALA A O 1
ATOM 1182 N N . LEU A 1 147 ? -4.432 23.003 11.321 1.00 89.12 147 LEU A N 1
ATOM 1183 C CA . LEU A 1 147 ? -3.051 23.454 11.226 1.00 89.12 147 LEU A CA 1
ATOM 1184 C C . LEU A 1 147 ? -2.126 22.297 11.595 1.00 89.12 147 LEU A C 1
ATOM 1186 O O . LEU A 1 147 ? -2.316 21.644 12.619 1.00 89.12 147 LEU A O 1
ATOM 1190 N N . VAL A 1 148 ? -1.136 22.039 10.746 1.00 89.62 148 VAL A N 1
ATOM 1191 C CA . VAL A 1 148 ? -0.120 21.018 10.991 1.00 89.62 148 VAL A CA 1
ATOM 1192 C C . VAL A 1 148 ? 1.258 21.566 10.676 1.00 89.62 148 VAL A C 1
ATOM 1194 O O . VAL A 1 148 ? 1.473 22.215 9.649 1.00 89.62 148 VAL A O 1
ATOM 1197 N N . ASP A 1 149 ? 2.205 21.252 11.548 1.00 88.81 149 ASP A N 1
ATOM 1198 C CA . ASP A 1 149 ? 3.596 21.632 11.388 1.00 88.81 149 ASP A CA 1
ATOM 1199 C C . ASP A 1 149 ? 4.344 20.668 10.459 1.00 88.81 149 ASP A C 1
ATOM 1201 O O . ASP A 1 149 ? 4.340 19.450 10.633 1.00 88.81 149 ASP A O 1
ATOM 1205 N N . SER A 1 150 ? 5.027 21.233 9.464 1.00 85.94 150 SER A N 1
ATOM 1206 C CA . SER A 1 150 ? 5.999 20.544 8.617 1.00 85.94 150 SER A CA 1
ATOM 1207 C C . SER A 1 150 ? 7.403 20.900 9.084 1.00 85.94 150 SER A C 1
ATOM 1209 O O . SER A 1 150 ? 7.870 21.996 8.790 1.00 85.94 150 SER A O 1
ATOM 1211 N N . ASN A 1 151 ? 8.072 19.979 9.779 1.00 84.88 151 ASN A N 1
ATOM 1212 C CA . ASN A 1 151 ? 9.364 20.240 10.433 1.00 84.88 151 ASN A CA 1
ATOM 1213 C C . ASN A 1 151 ? 10.583 20.180 9.496 1.00 84.88 151 ASN A C 1
ATOM 1215 O O . ASN A 1 151 ? 11.625 20.722 9.833 1.00 84.88 151 ASN A O 1
ATOM 1219 N N . PHE A 1 152 ? 10.464 19.527 8.336 1.00 85.44 152 PHE A N 1
ATOM 1220 C CA . PHE A 1 152 ? 11.588 19.264 7.425 1.00 85.44 152 PHE A CA 1
ATOM 1221 C C . PHE A 1 152 ? 11.353 19.856 6.033 1.00 85.44 152 PHE A C 1
ATOM 1223 O O . PHE A 1 152 ? 11.531 19.182 5.017 1.00 85.44 152 PHE A O 1
ATOM 1230 N N . LEU A 1 153 ? 10.862 21.095 5.964 1.00 84.88 153 LEU A N 1
ATOM 1231 C CA . LEU A 1 153 ? 10.682 21.751 4.674 1.00 84.88 153 LEU A CA 1
ATOM 1232 C C . LEU A 1 153 ? 12.040 22.256 4.178 1.00 84.88 153 LEU A C 1
ATOM 1234 O O . LEU A 1 153 ? 12.574 23.208 4.734 1.00 84.88 153 LEU A O 1
ATOM 1238 N N . ILE A 1 154 ? 12.569 21.625 3.131 1.00 87.69 154 ILE A N 1
ATOM 1239 C CA . ILE A 1 154 ? 13.826 22.038 2.501 1.00 87.69 154 ILE A CA 1
ATOM 1240 C C . ILE A 1 154 ? 13.545 23.209 1.555 1.00 87.69 154 ILE A C 1
ATOM 1242 O O . ILE A 1 154 ? 12.715 23.094 0.646 1.00 87.69 154 ILE A O 1
ATOM 1246 N N . ASN A 1 155 ? 14.238 24.327 1.756 1.00 88.50 155 ASN A N 1
ATOM 1247 C CA . ASN A 1 155 ? 14.356 25.369 0.747 1.00 88.50 155 ASN A CA 1
ATOM 1248 C C . ASN A 1 155 ? 15.419 24.937 -0.267 1.00 88.50 155 ASN A C 1
ATOM 1250 O O . ASN A 1 155 ? 16.599 24.979 0.032 1.00 88.50 155 ASN A O 1
ATOM 1254 N N . TRP A 1 156 ? 15.031 24.515 -1.469 1.00 87.44 156 TRP A N 1
ATOM 1255 C CA . TRP A 1 156 ? 15.996 24.004 -2.453 1.00 87.44 156 TRP A CA 1
ATOM 1256 C C . TRP A 1 156 ? 16.969 25.058 -2.997 1.00 87.44 156 TRP A C 1
ATOM 1258 O O . TRP A 1 156 ? 18.015 24.682 -3.513 1.00 87.44 156 TRP A O 1
ATOM 1268 N N . ALA A 1 157 ? 16.644 26.351 -2.888 1.00 89.12 157 ALA A N 1
ATOM 1269 C CA . ALA A 1 157 ? 17.527 27.421 -3.347 1.00 89.12 157 ALA A CA 1
ATOM 1270 C C . ALA A 1 157 ? 18.650 27.713 -2.342 1.00 89.12 157 ALA A C 1
ATOM 1272 O O . ALA A 1 157 ? 19.791 27.912 -2.743 1.00 89.12 157 ALA A O 1
ATOM 1273 N N . THR A 1 158 ? 18.329 27.725 -1.045 1.00 92.12 158 THR A N 1
ATOM 1274 C CA . THR A 1 158 ? 19.292 28.035 0.029 1.00 92.12 158 THR A CA 1
ATOM 1275 C C . THR A 1 158 ? 19.797 26.798 0.772 1.00 92.12 158 THR A C 1
ATOM 1277 O O . THR A 1 158 ? 20.750 26.884 1.532 1.00 92.12 158 THR A O 1
ATOM 1280 N N . LEU A 1 159 ? 19.176 25.641 0.533 1.00 91.44 159 LEU A N 1
ATOM 1281 C CA . LEU A 1 159 ? 19.373 24.363 1.227 1.00 91.44 159 LEU A CA 1
ATOM 1282 C C . LEU A 1 159 ? 19.050 24.390 2.732 1.00 91.44 159 LEU A C 1
ATOM 1284 O O . LEU A 1 159 ? 19.378 23.447 3.451 1.00 91.44 159 LEU A O 1
ATOM 1288 N N . ASP A 1 160 ? 18.326 25.410 3.197 1.00 91.75 160 ASP A N 1
ATOM 1289 C CA . ASP A 1 160 ? 17.894 25.512 4.591 1.00 91.75 160 ASP A CA 1
ATOM 1290 C C . ASP A 1 160 ? 16.750 24.546 4.917 1.00 91.75 160 ASP A C 1
ATOM 1292 O O . ASP A 1 160 ? 15.839 24.316 4.112 1.00 91.75 160 ASP A O 1
ATOM 1296 N N . ILE A 1 161 ? 16.749 24.037 6.150 1.00 91.44 161 ILE A N 1
ATOM 1297 C CA . ILE A 1 161 ? 15.657 23.232 6.701 1.00 91.44 161 ILE A CA 1
ATOM 1298 C C . ILE A 1 161 ? 14.792 24.127 7.585 1.00 91.44 161 ILE A C 1
ATOM 1300 O O . ILE A 1 161 ? 15.258 24.682 8.576 1.00 91.44 161 ILE A O 1
ATOM 1304 N N . MET A 1 162 ? 13.511 24.243 7.243 1.00 91.62 162 MET A N 1
ATOM 1305 C CA . MET A 1 162 ? 12.570 25.115 7.941 1.00 91.62 162 MET A CA 1
ATOM 1306 C C . MET A 1 162 ? 11.393 24.338 8.526 1.00 91.62 162 MET A C 1
ATOM 1308 O O . MET A 1 162 ? 10.848 23.414 7.909 1.00 91.62 162 MET A O 1
ATOM 1312 N N . LYS A 1 163 ? 10.922 24.811 9.684 1.00 90.25 163 LYS A N 1
ATOM 1313 C CA . LYS A 1 163 ? 9.605 24.470 10.218 1.00 90.25 163 LYS A CA 1
ATOM 1314 C C . LYS A 1 163 ? 8.561 25.419 9.628 1.00 90.25 163 LYS A C 1
ATOM 1316 O O . LYS A 1 163 ? 8.712 26.634 9.703 1.00 90.25 163 LYS A O 1
ATOM 1321 N N . LYS A 1 164 ? 7.483 24.877 9.056 1.00 88.31 164 LYS A N 1
ATOM 1322 C CA . LYS A 1 164 ? 6.365 25.676 8.531 1.00 88.31 164 LYS A CA 1
ATOM 1323 C C . LYS A 1 164 ? 5.026 25.079 8.933 1.00 88.31 164 LYS A C 1
ATOM 1325 O O . LYS A 1 164 ? 4.727 23.941 8.568 1.00 88.31 164 LYS A O 1
ATOM 1330 N N . THR A 1 165 ? 4.200 25.869 9.606 1.00 91.50 165 THR A N 1
ATOM 1331 C CA . THR A 1 165 ? 2.802 25.525 9.868 1.00 91.50 165 THR A CA 1
ATOM 1332 C C . THR A 1 165 ? 1.995 25.692 8.584 1.00 91.50 165 THR A C 1
ATOM 1334 O O . THR A 1 165 ? 2.079 26.714 7.898 1.00 91.50 165 THR A O 1
ATOM 1337 N N . LYS A 1 166 ? 1.242 24.659 8.212 1.00 87.31 166 LYS A N 1
ATOM 1338 C CA . LYS A 1 166 ? 0.393 24.645 7.020 1.00 87.31 166 LYS A CA 1
ATOM 1339 C C . LYS A 1 166 ? -1.031 24.292 7.409 1.00 87.31 166 LYS A C 1
ATOM 1341 O O . LYS A 1 166 ? -1.260 23.411 8.231 1.00 87.31 166 LYS A O 1
ATOM 1346 N N . LEU A 1 167 ? -1.986 24.937 6.753 1.00 90.12 167 LEU A N 1
ATOM 1347 C CA . LEU A 1 167 ? -3.383 24.538 6.811 1.00 90.12 167 LEU A CA 1
ATOM 1348 C C . LEU A 1 167 ? -3.581 23.311 5.912 1.00 90.12 167 LEU A C 1
ATOM 1350 O O . LEU A 1 167 ? -3.404 23.393 4.695 1.00 90.12 167 LEU A O 1
ATOM 1354 N N . VAL A 1 168 ? -3.922 22.169 6.502 1.00 87.44 168 VAL A N 1
ATOM 1355 C CA . VAL A 1 168 ? -4.134 20.912 5.779 1.00 87.44 168 VAL A CA 1
ATOM 1356 C C . VAL A 1 168 ? -5.619 20.579 5.759 1.00 87.44 168 VAL A C 1
ATOM 1358 O O . VAL A 1 168 ? -6.286 20.584 6.792 1.00 87.44 168 VAL A O 1
ATOM 1361 N N . LYS A 1 169 ? -6.129 20.263 4.565 1.00 87.06 169 LYS A N 1
ATOM 1362 C CA . LYS A 1 169 ? -7.466 19.693 4.373 1.00 87.06 169 LYS A CA 1
ATOM 1363 C C . LYS A 1 169 ? -7.351 18.171 4.404 1.00 87.06 169 LYS A C 1
ATOM 1365 O O . LYS A 1 169 ? -6.787 17.577 3.487 1.00 87.06 169 LYS A O 1
ATOM 1370 N N . LEU A 1 170 ? -7.866 17.558 5.460 1.00 85.69 170 LEU A N 1
ATOM 1371 C CA . LEU A 1 170 ? -7.931 16.115 5.633 1.00 85.69 170 LEU A CA 1
ATOM 1372 C C . LEU A 1 170 ? -9.274 15.604 5.097 1.00 85.69 170 LEU A C 1
ATOM 1374 O O . LEU A 1 170 ? -10.338 16.005 5.569 1.00 85.69 170 LEU A O 1
ATOM 1378 N N . SER A 1 171 ? -9.207 14.750 4.079 1.00 83.81 171 SER A N 1
ATOM 1379 C CA . SER A 1 171 ? -10.356 14.095 3.450 1.00 83.81 171 SER A CA 1
ATOM 1380 C C . SER A 1 171 ? -9.894 12.857 2.690 1.00 83.8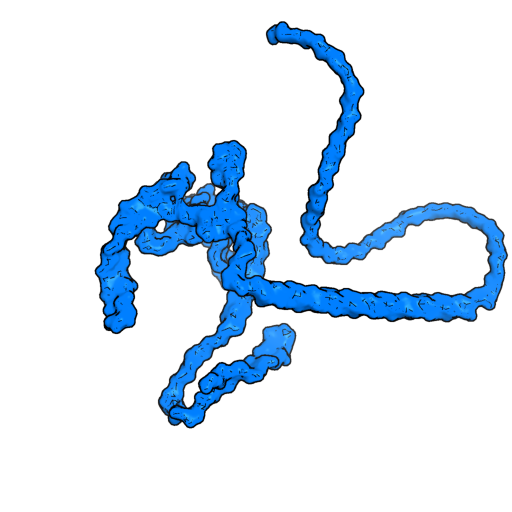1 171 SER A C 1
ATOM 1382 O O . SER A 1 171 ? -8.773 12.831 2.175 1.00 83.81 171 SER A O 1
ATOM 1384 N N . THR A 1 172 ? -10.778 11.888 2.510 1.00 75.88 172 THR A N 1
ATOM 1385 C CA . THR A 1 172 ? -10.547 10.740 1.631 1.00 75.88 172 THR A CA 1
ATOM 1386 C C . THR A 1 172 ? -10.778 11.146 0.175 1.00 75.88 172 THR A C 1
ATOM 1388 O O . THR A 1 172 ? -11.907 11.368 -0.249 1.00 75.88 172 THR A O 1
ATOM 1391 N N . GLN A 1 173 ? -9.705 11.293 -0.611 1.00 65.69 173 GLN A N 1
ATOM 1392 C CA . GLN A 1 173 ? -9.824 11.520 -2.058 1.00 65.69 173 GLN A CA 1
ATOM 1393 C C . GLN A 1 173 ? -10.174 10.200 -2.751 1.00 65.69 173 GLN A C 1
ATOM 1395 O O . GLN A 1 173 ? -9.298 9.476 -3.219 1.00 65.69 173 GLN A O 1
ATOM 1400 N N . THR A 1 174 ? -11.460 9.880 -2.799 1.00 60.88 174 THR A N 1
ATOM 1401 C CA . THR A 1 174 ? -11.962 8.563 -3.200 1.00 60.88 174 THR A CA 1
ATOM 1402 C C . THR A 1 174 ? -12.078 8.339 -4.713 1.00 60.88 174 THR A C 1
ATOM 1404 O O . THR A 1 174 ? -12.570 7.297 -5.117 1.00 60.88 174 THR A O 1
ATOM 1407 N N . ASN A 1 175 ? -11.606 9.261 -5.567 1.00 59.41 175 ASN A N 1
ATOM 1408 C CA . ASN A 1 175 ? -11.854 9.173 -7.016 1.00 59.41 175 ASN A CA 1
ATOM 1409 C C . ASN A 1 175 ? -10.680 9.592 -7.926 1.00 59.41 175 ASN A C 1
ATOM 1411 O O . ASN A 1 175 ? -10.878 9.970 -9.074 1.00 59.41 175 ASN A O 1
ATOM 1415 N N . THR A 1 176 ? -9.439 9.594 -7.424 1.00 66.38 176 THR A N 1
ATOM 1416 C CA . THR A 1 176 ? -8.273 10.027 -8.229 1.00 66.38 176 THR A CA 1
ATOM 1417 C C . THR A 1 176 ? -7.649 8.913 -9.067 1.00 66.38 176 THR A C 1
ATOM 1419 O O . THR A 1 176 ? -7.006 9.196 -10.073 1.00 66.38 176 THR A O 1
ATOM 1422 N N . LYS A 1 177 ? -7.795 7.649 -8.651 1.00 67.38 177 LYS A N 1
ATOM 1423 C CA . LYS A 1 177 ? -7.180 6.484 -9.323 1.00 67.38 177 LYS A CA 1
ATOM 1424 C C . LYS A 1 177 ? -8.143 5.326 -9.573 1.00 67.38 177 LYS A C 1
ATOM 1426 O O . LYS A 1 177 ? -7.877 4.482 -10.425 1.00 67.3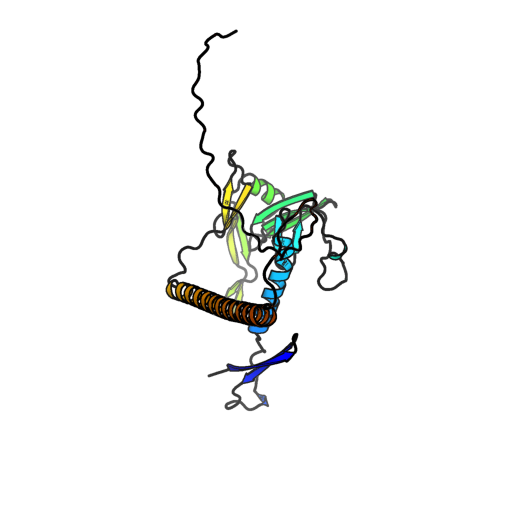8 177 LYS A O 1
ATOM 1431 N N . ARG A 1 178 ? -9.221 5.252 -8.796 1.00 73.69 178 ARG A N 1
ATOM 1432 C CA . ARG A 1 178 ? -10.244 4.209 -8.860 1.00 73.69 178 ARG A CA 1
ATOM 1433 C C . ARG A 1 178 ? -11.604 4.878 -8.703 1.00 73.69 178 ARG A C 1
ATOM 1435 O O . ARG A 1 178 ? -11.699 5.836 -7.943 1.00 73.69 178 ARG A O 1
ATOM 1442 N N . GLU A 1 179 ? -12.600 4.384 -9.420 1.00 79.88 179 GLU A N 1
ATOM 1443 C CA . GLU A 1 179 ? -13.995 4.804 -9.300 1.00 79.88 179 GLU A CA 1
ATOM 1444 C C . GLU A 1 179 ? -14.688 3.953 -8.234 1.00 79.88 179 GLU A C 1
ATOM 1446 O O . GLU A 1 179 ? -14.508 2.733 -8.205 1.00 79.88 179 GLU A O 1
ATOM 1451 N N . LEU A 1 180 ? -15.488 4.581 -7.373 1.00 82.31 180 LEU A N 1
ATOM 1452 C CA . LEU A 1 180 ? -16.274 3.883 -6.354 1.00 82.31 180 LEU A CA 1
ATOM 1453 C C . LEU A 1 180 ? -17.417 3.086 -6.999 1.00 82.31 180 LEU A C 1
ATOM 1455 O O . LEU A 1 180 ? -18.045 3.540 -7.959 1.00 82.31 180 LEU A O 1
ATOM 1459 N N . VAL A 1 181 ? -17.689 1.905 -6.453 1.00 82.94 181 VAL A N 1
ATOM 1460 C CA . VAL A 1 181 ? -18.809 1.033 -6.813 1.00 82.94 181 VAL A CA 1
ATOM 1461 C C . VAL A 1 181 ? -19.748 0.966 -5.617 1.00 82.94 181 VAL A C 1
ATOM 1463 O O . VAL A 1 181 ? -19.324 0.641 -4.508 1.00 82.94 181 VAL A O 1
ATOM 1466 N N . TYR A 1 182 ? -21.014 1.287 -5.860 1.00 85.75 182 TYR A N 1
ATOM 1467 C CA . TYR A 1 182 ? -22.072 1.297 -4.858 1.00 85.75 182 TYR A CA 1
ATOM 1468 C C . TYR A 1 182 ? -23.073 0.180 -5.134 1.00 85.75 182 TYR A C 1
ATOM 1470 O O . TYR A 1 182 ? -23.276 -0.193 -6.295 1.00 85.75 182 TYR A O 1
ATOM 1478 N N . ASP A 1 183 ? -23.689 -0.340 -4.079 1.00 87.12 183 ASP A N 1
ATOM 1479 C CA . ASP A 1 183 ? -24.802 -1.274 -4.198 1.00 87.12 183 ASP A CA 1
ATOM 1480 C C . ASP A 1 183 ? -26.146 -0.550 -4.423 1.00 87.12 183 ASP A C 1
ATOM 1482 O O . ASP A 1 183 ? -26.213 0.669 -4.610 1.00 87.12 183 ASP A O 1
ATOM 1486 N N . ASN A 1 184 ? -27.243 -1.313 -4.417 1.00 88.88 184 ASN A N 1
ATOM 1487 C CA . ASN A 1 184 ? -28.592 -0.768 -4.598 1.00 88.88 184 ASN A CA 1
ATOM 1488 C C . ASN A 1 184 ? -29.039 0.146 -3.442 1.00 88.88 184 ASN A C 1
ATOM 1490 O O . ASN A 1 184 ? -29.944 0.957 -3.638 1.00 88.88 184 ASN A O 1
ATOM 1494 N N . ASN A 1 185 ? -28.416 0.025 -2.269 1.00 86.25 185 ASN A N 1
ATOM 1495 C CA . ASN A 1 185 ? -28.716 0.810 -1.075 1.00 86.25 185 ASN A CA 1
ATOM 1496 C C . ASN A 1 185 ? -27.863 2.088 -0.989 1.00 86.25 185 ASN A C 1
ATOM 1498 O O . ASN A 1 185 ? -28.022 2.858 -0.048 1.00 86.25 185 ASN A O 1
ATOM 1502 N N . GLN A 1 186 ? -27.018 2.352 -1.997 1.00 80.75 186 GLN A N 1
ATOM 1503 C CA . GLN A 1 186 ? -26.014 3.424 -2.022 1.00 80.75 186 GLN A CA 1
ATOM 1504 C C . GLN A 1 186 ? -24.858 3.233 -1.030 1.00 80.75 186 GLN A C 1
ATOM 1506 O O . GLN A 1 186 ? -24.103 4.178 -0.781 1.00 80.75 186 GLN A O 1
ATOM 1511 N N . ASP A 1 187 ? -24.656 2.013 -0.535 1.00 78.00 187 ASP A N 1
ATOM 1512 C CA . ASP A 1 187 ? -23.512 1.679 0.302 1.00 78.00 187 ASP A CA 1
ATOM 1513 C C . ASP A 1 187 ? -22.281 1.414 -0.573 1.00 78.00 187 ASP A C 1
ATOM 1515 O O . ASP A 1 187 ? -22.357 0.819 -1.654 1.00 78.00 187 ASP A O 1
ATOM 1519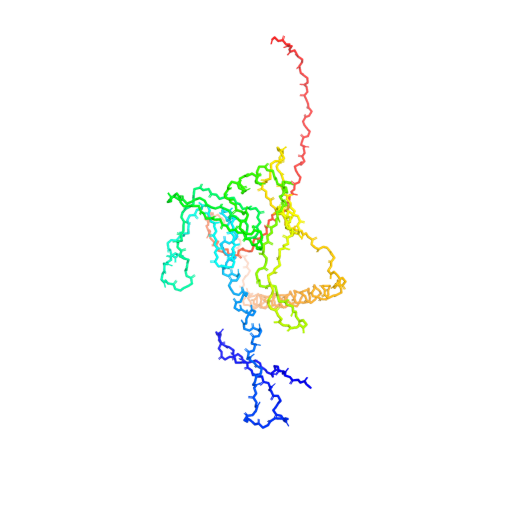 N N . TRP A 1 188 ? -21.120 1.908 -0.137 1.00 78.12 188 TRP A N 1
ATOM 1520 C CA . TRP A 1 188 ? -19.862 1.706 -0.855 1.00 78.12 188 TRP A CA 1
ATOM 1521 C C . TRP A 1 188 ? -19.378 0.265 -0.662 1.00 78.12 188 TRP A C 1
ATOM 1523 O O . TRP A 1 188 ? -19.006 -0.118 0.446 1.00 78.12 188 TRP A O 1
ATOM 1533 N N . VAL A 1 189 ? -19.347 -0.512 -1.749 1.00 79.06 189 VAL A N 1
ATOM 1534 C CA . VAL A 1 189 ? -19.004 -1.944 -1.706 1.00 79.06 189 VAL A CA 1
ATOM 1535 C C . VAL A 1 189 ? -17.666 -2.283 -2.353 1.00 79.06 189 VAL A C 1
ATOM 1537 O O . VAL A 1 189 ? -17.010 -3.220 -1.913 1.00 79.06 189 VAL A O 1
ATOM 1540 N N . ASP A 1 190 ? -17.234 -1.546 -3.382 1.00 77.88 190 ASP A N 1
ATOM 1541 C CA . ASP A 1 190 ? -15.990 -1.862 -4.099 1.00 77.88 190 ASP A CA 1
ATOM 1542 C C . ASP A 1 190 ? -15.423 -0.642 -4.856 1.00 77.88 190 ASP A C 1
ATOM 1544 O O . ASP A 1 190 ? -15.960 0.468 -4.808 1.00 77.88 190 ASP A O 1
ATOM 1548 N N . THR A 1 191 ? -14.306 -0.813 -5.560 1.00 80.25 191 THR A N 1
ATOM 1549 C CA . THR A 1 191 ? -13.719 0.174 -6.460 1.00 80.25 191 THR A CA 1
ATOM 1550 C C . THR A 1 191 ? -13.241 -0.469 -7.758 1.00 80.25 191 THR A C 1
ATOM 1552 O O . THR A 1 191 ? -12.497 -1.451 -7.760 1.00 80.25 191 THR A O 1
ATOM 1555 N N . LYS A 1 192 ? -13.544 0.156 -8.891 1.00 79.81 192 LYS A N 1
ATOM 1556 C CA . LYS A 1 192 ? -13.038 -0.260 -10.206 1.00 79.81 192 LYS A CA 1
ATOM 1557 C C . LYS A 1 192 ? -11.904 0.665 -10.666 1.00 79.81 192 LYS A C 1
ATOM 1559 O O . LYS A 1 192 ? -11.900 1.847 -10.320 1.00 79.81 192 LYS A O 1
ATOM 1564 N N . PRO A 1 193 ? -10.906 0.167 -11.410 1.00 77.25 193 PRO A N 1
ATOM 1565 C CA . PRO A 1 193 ? -9.845 1.020 -11.937 1.00 77.25 193 PRO A CA 1
ATOM 1566 C C . PRO A 1 193 ? -10.415 2.077 -12.894 1.00 77.25 193 PRO A C 1
ATOM 1568 O O . PRO A 1 193 ? -11.342 1.798 -13.656 1.00 77.25 193 PRO A O 1
ATOM 1571 N N . VAL A 1 194 ? -9.840 3.283 -12.876 1.00 74.94 194 VAL A N 1
ATOM 1572 C CA . VAL A 1 194 ? -10.126 4.292 -13.905 1.00 74.94 194 VAL A CA 1
ATOM 1573 C C . VAL A 1 194 ? -9.466 3.834 -15.204 1.00 74.94 194 VAL A C 1
ATOM 1575 O O . VAL A 1 194 ? -8.245 3.674 -15.267 1.00 74.94 194 VAL A O 1
ATOM 1578 N N . ASN A 1 195 ? -10.262 3.633 -16.253 1.00 71.25 195 ASN A N 1
ATOM 1579 C CA . ASN A 1 195 ? -9.733 3.306 -17.573 1.00 71.25 195 ASN A CA 1
ATOM 1580 C C . ASN A 1 195 ? -9.181 4.575 -18.228 1.00 71.25 195 ASN A C 1
ATOM 1582 O O . ASN A 1 195 ? -9.938 5.420 -18.707 1.00 71.25 195 ASN A O 1
ATOM 1586 N N . VAL A 1 196 ? -7.855 4.693 -18.269 1.00 65.62 196 VAL A N 1
ATOM 1587 C CA . VAL A 1 196 ? -7.166 5.755 -19.008 1.00 65.62 196 VAL A CA 1
ATOM 1588 C C . VAL A 1 196 ? -7.349 5.487 -20.503 1.00 65.62 196 VAL A C 1
ATOM 1590 O O . VAL A 1 196 ? -6.752 4.563 -21.050 1.00 65.62 196 VAL A O 1
ATOM 1593 N N . LYS A 1 197 ? -8.235 6.256 -21.145 1.00 67.25 197 LYS A N 1
ATOM 1594 C CA . LYS A 1 197 ? -8.513 6.162 -22.590 1.00 67.25 197 LYS A CA 1
ATOM 1595 C C . LYS A 1 197 ? -7.606 7.052 -23.439 1.00 67.25 197 LYS A C 1
ATOM 1597 O O . LYS A 1 197 ? -7.489 6.803 -24.630 1.00 67.25 197 LYS A O 1
ATOM 1602 N N . ASP A 1 198 ? -6.986 8.058 -22.829 1.00 60.09 198 ASP A N 1
ATOM 1603 C CA . ASP A 1 198 ? -6.102 9.014 -23.491 1.00 60.09 198 ASP A CA 1
ATOM 1604 C C . ASP A 1 198 ? -4.689 8.862 -22.918 1.00 60.09 198 ASP A C 1
ATOM 1606 O O . ASP A 1 198 ? -4.445 9.122 -21.737 1.00 60.09 198 ASP A O 1
ATOM 1610 N N . TYR A 1 199 ? -3.762 8.388 -23.749 1.00 59.97 199 TYR A N 1
ATOM 1611 C CA . TYR A 1 199 ? -2.368 8.159 -23.372 1.00 59.97 199 TYR A CA 1
ATOM 1612 C C . TYR A 1 199 ? -1.516 9.430 -23.489 1.00 59.97 199 TYR A C 1
ATOM 1614 O O . TYR A 1 199 ? -0.342 9.340 -23.853 1.00 59.97 199 TYR A O 1
ATOM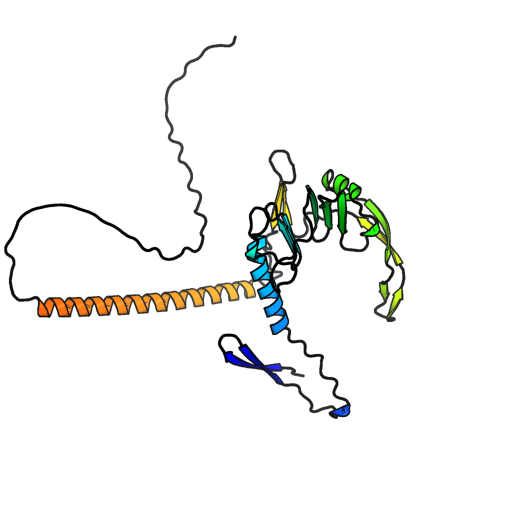 1622 N N . ALA A 1 200 ? -2.087 10.608 -23.220 1.00 59.59 200 ALA A N 1
ATOM 1623 C CA . ALA A 1 200 ? -1.404 11.899 -23.323 1.00 59.59 200 ALA A CA 1
ATOM 1624 C C . ALA A 1 200 ? -0.655 12.050 -24.667 1.00 59.59 200 ALA A C 1
ATOM 1626 O O . ALA A 1 200 ? 0.522 12.417 -24.704 1.00 59.59 200 ALA A O 1
ATOM 1627 N N . GLY A 1 201 ? -1.310 11.672 -25.773 1.00 60.78 201 GLY A N 1
ATOM 1628 C CA . GLY A 1 201 ? -0.735 11.729 -27.123 1.00 60.78 201 GLY A CA 1
ATOM 1629 C C . GLY A 1 201 ? 0.272 10.621 -27.478 1.00 60.78 201 GLY A C 1
ATOM 1630 O O . GLY A 1 201 ? 0.908 10.687 -28.531 1.00 60.78 201 GLY A O 1
ATOM 1631 N N . GLN A 1 202 ? 0.430 9.577 -26.654 1.00 63.56 202 GLN A N 1
ATOM 1632 C CA . GLN A 1 202 ? 1.257 8.403 -26.987 1.00 63.56 202 GLN A CA 1
ATOM 1633 C C . GLN A 1 202 ? 0.523 7.332 -27.810 1.00 63.56 202 GLN A C 1
ATOM 1635 O O . GLN A 1 202 ? 1.042 6.223 -27.973 1.00 63.56 202 GLN A O 1
ATOM 1640 N N . ASP A 1 203 ? -0.642 7.643 -28.379 1.00 74.62 203 ASP A N 1
ATOM 1641 C CA . ASP A 1 203 ? -1.476 6.683 -29.114 1.00 74.62 203 ASP A CA 1
ATOM 1642 C C . ASP A 1 203 ? -0.705 5.985 -30.235 1.00 74.62 203 ASP A C 1
ATOM 1644 O O . ASP A 1 203 ? -0.785 4.767 -30.374 1.00 74.62 203 ASP A O 1
ATOM 1648 N N . LYS A 1 204 ? 0.151 6.721 -30.960 1.00 72.50 204 LYS A N 1
ATOM 1649 C CA . LYS A 1 204 ? 1.037 6.157 -31.994 1.00 72.50 204 LYS A CA 1
ATOM 1650 C C . LYS A 1 204 ? 1.985 5.089 -31.442 1.00 72.50 204 LYS A C 1
ATOM 1652 O O . LYS A 1 204 ? 2.224 4.078 -32.097 1.00 72.50 204 LYS A O 1
ATOM 1657 N N . ARG A 1 205 ? 2.527 5.298 -30.239 1.00 70.88 205 ARG A N 1
ATOM 1658 C CA . ARG A 1 205 ? 3.483 4.382 -29.602 1.00 70.88 205 ARG A CA 1
ATOM 1659 C C . ARG A 1 205 ? 2.775 3.124 -29.095 1.00 70.88 205 ARG A C 1
ATOM 1661 O O . ARG A 1 205 ? 3.288 2.024 -29.270 1.00 70.88 205 ARG A O 1
ATOM 1668 N N . VAL A 1 206 ? 1.566 3.271 -28.551 1.00 72.94 206 VAL A N 1
ATOM 1669 C CA . VAL A 1 206 ? 0.711 2.138 -28.159 1.00 72.94 206 VAL A CA 1
ATOM 1670 C C . VAL A 1 206 ? 0.248 1.343 -29.383 1.00 72.94 206 VAL A C 1
ATOM 1672 O O . VAL A 1 206 ? 0.282 0.114 -29.352 1.00 72.94 206 VAL A O 1
ATOM 1675 N N . LEU A 1 207 ? -0.140 2.016 -30.472 1.00 79.31 207 LEU A N 1
ATOM 1676 C CA . LEU A 1 207 ? -0.519 1.365 -31.728 1.00 79.31 207 LEU A CA 1
ATOM 1677 C C . LEU A 1 207 ? 0.652 0.565 -32.311 1.00 79.31 207 LEU A C 1
ATOM 1679 O O . LEU A 1 207 ? 0.464 -0.577 -32.719 1.00 79.31 207 LEU A O 1
ATOM 1683 N N . LEU A 1 208 ? 1.865 1.126 -32.266 1.00 80.50 208 LEU A N 1
ATOM 1684 C CA . LEU A 1 208 ? 3.089 0.439 -32.676 1.00 80.50 208 LEU A CA 1
ATOM 1685 C C . LEU A 1 208 ? 3.344 -0.824 -31.840 1.00 80.50 208 LEU A C 1
ATOM 1687 O O . LEU A 1 208 ? 3.691 -1.863 -32.396 1.00 80.50 208 LEU A O 1
ATOM 1691 N N . TYR A 1 209 ? 3.149 -0.764 -30.519 1.00 77.12 209 TYR A N 1
ATOM 1692 C CA . TYR A 1 209 ? 3.285 -1.949 -29.669 1.00 77.12 209 TYR A CA 1
ATOM 1693 C C . TYR A 1 209 ? 2.223 -3.008 -29.968 1.00 77.12 209 TYR A C 1
ATOM 1695 O O . TYR A 1 209 ? 2.563 -4.184 -30.069 1.00 77.12 209 TYR A O 1
ATOM 1703 N N . LYS A 1 210 ? 0.963 -2.607 -30.176 1.00 85.00 210 LYS A N 1
ATOM 1704 C CA . LYS A 1 210 ? -0.105 -3.532 -30.586 1.00 85.00 210 LYS A CA 1
ATOM 1705 C C . LYS A 1 210 ? 0.207 -4.199 -31.926 1.00 85.00 210 LYS A C 1
ATOM 1707 O O . LYS A 1 210 ? 0.049 -5.408 -32.037 1.00 85.00 210 LYS A O 1
ATOM 1712 N N . TYR A 1 211 ? 0.695 -3.431 -32.899 1.00 89.12 211 TYR A N 1
ATOM 1713 C CA . TYR A 1 211 ? 1.094 -3.947 -34.206 1.00 89.12 211 TYR A CA 1
ATOM 1714 C C . TYR A 1 211 ? 2.234 -4.968 -34.087 1.00 89.12 211 TYR A C 1
ATOM 1716 O O . TYR A 1 211 ? 2.133 -6.058 -34.636 1.00 89.12 211 TYR A O 1
ATOM 1724 N N . ARG A 1 212 ? 3.271 -4.678 -33.285 1.00 85.56 212 ARG A N 1
ATOM 1725 C CA . ARG A 1 212 ? 4.356 -5.643 -33.032 1.00 85.56 212 ARG A CA 1
ATOM 1726 C C . ARG A 1 212 ? 3.856 -6.935 -32.390 1.00 85.56 212 ARG A C 1
ATOM 1728 O O . ARG A 1 212 ? 4.283 -8.003 -32.802 1.00 85.56 212 ARG A O 1
ATOM 1735 N N . ILE A 1 213 ? 2.961 -6.850 -31.402 1.00 86.56 213 ILE A N 1
ATOM 1736 C CA . ILE A 1 213 ? 2.364 -8.042 -30.775 1.00 86.56 213 ILE A CA 1
ATOM 1737 C C . ILE A 1 213 ? 1.616 -8.872 -31.826 1.00 86.56 213 ILE A C 1
ATOM 1739 O O . ILE A 1 213 ? 1.810 -10.080 -31.900 1.00 86.56 213 ILE A O 1
ATOM 1743 N N . GLN A 1 214 ? 0.832 -8.222 -32.689 1.00 90.25 214 GLN A N 1
ATOM 1744 C CA . GLN A 1 214 ? 0.123 -8.901 -33.775 1.00 90.25 214 GLN A CA 1
ATOM 1745 C C . GLN A 1 214 ? 1.071 -9.544 -34.796 1.00 90.25 214 GLN A C 1
ATOM 1747 O O . GLN A 1 214 ? 0.775 -10.633 -35.283 1.00 90.25 214 GLN A O 1
ATOM 1752 N N . GLU A 1 215 ? 2.205 -8.916 -35.117 1.00 92.44 215 GLU A N 1
ATOM 1753 C CA . GLU A 1 215 ? 3.220 -9.533 -35.980 1.00 92.44 215 GLU A CA 1
ATOM 1754 C C . GLU A 1 215 ? 3.841 -10.776 -35.338 1.00 92.44 215 GLU A C 1
ATOM 1756 O O . GLU A 1 215 ? 3.954 -11.803 -36.010 1.00 92.44 215 GLU A O 1
ATOM 1761 N N . TYR A 1 216 ? 4.164 -10.725 -34.042 1.00 90.12 216 TYR A N 1
ATOM 1762 C CA . TYR A 1 216 ? 4.633 -11.901 -33.304 1.00 90.12 216 TYR A CA 1
ATOM 1763 C C . TYR A 1 216 ? 3.594 -13.031 -33.308 1.00 90.12 216 TYR A C 1
ATOM 1765 O O . TYR A 1 216 ? 3.937 -14.182 -33.591 1.00 90.12 216 TYR A O 1
ATOM 1773 N N . ASP A 1 217 ? 2.320 -12.713 -33.065 1.00 91.19 217 ASP A N 1
ATOM 1774 C CA . ASP A 1 217 ? 1.232 -13.696 -33.098 1.00 91.19 217 ASP A CA 1
ATOM 1775 C C . ASP A 1 217 ? 1.069 -14.313 -34.496 1.00 91.19 217 ASP A C 1
ATOM 1777 O O . ASP A 1 217 ? 0.917 -15.532 -34.632 1.00 91.19 217 ASP A O 1
ATOM 1781 N N . LEU A 1 218 ? 1.147 -13.495 -35.552 1.00 93.75 218 LEU A N 1
ATOM 1782 C CA . LEU A 1 218 ? 1.096 -13.960 -36.940 1.00 93.75 218 LEU A CA 1
ATOM 1783 C C . LEU A 1 218 ? 2.281 -14.859 -37.286 1.00 93.75 218 LEU A C 1
ATOM 1785 O O . LEU A 1 218 ? 2.095 -15.865 -37.972 1.00 93.75 218 LEU A O 1
ATOM 1789 N N . GLN A 1 219 ? 3.483 -14.522 -36.825 1.00 93.12 219 GLN A N 1
ATOM 1790 C CA . GLN A 1 219 ? 4.674 -15.334 -37.045 1.00 93.12 219 GLN A CA 1
ATOM 1791 C C . GLN A 1 219 ? 4.550 -16.690 -36.342 1.00 93.12 219 GLN A C 1
ATOM 1793 O O . GLN A 1 219 ? 4.706 -17.726 -36.992 1.00 93.12 219 GLN A O 1
ATOM 1798 N N . SER A 1 220 ? 4.131 -16.698 -35.073 1.00 91.69 220 SER A N 1
ATOM 1799 C CA . SER A 1 220 ? 3.853 -17.935 -34.333 1.00 91.69 220 SER A CA 1
ATOM 1800 C C . SER A 1 220 ? 2.779 -18.788 -35.021 1.00 91.69 220 SER A C 1
ATOM 1802 O O . SER A 1 220 ? 2.889 -20.015 -35.102 1.00 91.69 220 SER A O 1
ATOM 1804 N N . LEU A 1 221 ? 1.733 -18.158 -35.564 1.00 93.06 221 LEU A N 1
ATOM 1805 C CA . LEU A 1 221 ? 0.679 -18.870 -36.282 1.00 93.06 221 LEU A CA 1
ATOM 1806 C C . LEU A 1 221 ? 1.181 -19.452 -37.611 1.00 93.06 221 LEU A C 1
ATOM 1808 O O . LEU A 1 221 ? 0.826 -20.581 -37.952 1.00 93.06 221 LEU A O 1
ATOM 1812 N N . ARG A 1 222 ? 2.029 -18.722 -38.345 1.00 93.38 222 ARG A N 1
ATOM 1813 C CA . ARG A 1 222 ? 2.669 -19.212 -39.577 1.00 93.38 222 ARG A CA 1
ATOM 1814 C C . ARG A 1 222 ? 3.540 -20.431 -39.300 1.00 93.38 222 ARG A C 1
ATOM 1816 O O . ARG A 1 222 ? 3.407 -21.425 -40.009 1.00 93.38 222 ARG A O 1
ATOM 1823 N N . GLU A 1 223 ? 4.354 -20.394 -38.250 1.00 92.69 223 GLU A N 1
ATOM 1824 C CA . GLU A 1 223 ? 5.168 -21.539 -37.822 1.00 92.69 223 GLU A CA 1
ATOM 1825 C C . GLU A 1 223 ? 4.297 -22.755 -37.482 1.00 92.69 223 GLU A C 1
ATOM 1827 O O . GLU A 1 223 ? 4.560 -23.865 -37.950 1.00 92.69 223 GLU A O 1
ATOM 1832 N N . LYS A 1 224 ? 3.187 -22.552 -36.758 1.00 93.06 224 LYS A N 1
ATOM 1833 C CA . LYS A 1 224 ? 2.214 -23.624 -36.481 1.00 93.06 224 LYS A CA 1
ATOM 1834 C C . LYS A 1 224 ? 1.611 -24.207 -37.759 1.00 93.06 224 LYS A C 1
ATOM 1836 O O . LYS A 1 224 ? 1.480 -25.425 -37.860 1.00 93.06 224 LYS A O 1
ATOM 1841 N N . VAL A 1 225 ? 1.258 -23.375 -38.739 1.00 93.38 225 VAL A N 1
ATOM 1842 C CA . VAL A 1 225 ? 0.717 -23.839 -40.029 1.00 93.38 225 VAL A CA 1
ATOM 1843 C C . VAL A 1 225 ? 1.760 -24.635 -40.813 1.00 93.38 225 VAL A C 1
ATOM 1845 O O . VAL A 1 225 ? 1.418 -25.673 -41.378 1.00 93.38 225 VAL A O 1
ATOM 1848 N N . VAL A 1 226 ? 3.020 -24.194 -40.833 1.00 93.38 226 VAL A N 1
ATOM 1849 C CA . VAL A 1 226 ? 4.121 -24.929 -41.478 1.00 93.38 226 VAL A CA 1
ATOM 1850 C C . VAL A 1 226 ? 4.310 -26.297 -40.823 1.00 93.38 226 VAL A C 1
ATOM 1852 O O . VAL A 1 226 ? 4.331 -27.304 -41.528 1.00 93.38 226 VAL A O 1
ATOM 1855 N N . ASN A 1 227 ? 4.331 -26.353 -39.490 1.00 90.50 227 ASN A N 1
ATOM 1856 C CA . ASN A 1 227 ? 4.439 -27.606 -38.740 1.00 90.50 227 ASN A CA 1
ATOM 1857 C C . ASN A 1 227 ? 3.239 -28.542 -38.959 1.00 90.50 227 ASN A C 1
ATOM 1859 O O . ASN A 1 227 ? 3.393 -29.759 -39.039 1.00 90.50 227 ASN A O 1
ATOM 1863 N N . LEU A 1 228 ? 2.025 -28.001 -39.077 1.00 90.38 228 LEU A N 1
ATOM 1864 C CA . LEU A 1 228 ? 0.849 -28.808 -39.407 1.00 90.38 228 LEU A CA 1
ATOM 1865 C C . LEU A 1 228 ? 0.918 -29.341 -40.840 1.00 90.38 228 LEU A C 1
ATOM 1867 O O . LEU A 1 228 ? 0.579 -30.498 -41.069 1.00 90.38 228 LEU A O 1
ATOM 1871 N N . ARG A 1 229 ? 1.385 -28.534 -41.798 1.00 88.88 229 ARG A N 1
ATOM 1872 C CA . ARG A 1 229 ? 1.563 -28.963 -43.192 1.00 88.88 229 ARG A CA 1
ATOM 1873 C C . ARG A 1 229 ? 2.620 -30.053 -43.325 1.00 88.88 229 ARG A C 1
ATOM 1875 O O . ARG A 1 229 ? 2.367 -31.019 -44.037 1.00 88.88 229 ARG A O 1
ATOM 1882 N N . SER A 1 230 ? 3.754 -29.935 -42.633 1.00 85.62 230 SER A N 1
ATOM 1883 C CA . SER A 1 230 ? 4.784 -30.981 -42.636 1.00 85.62 230 SER A CA 1
ATOM 1884 C C . SER A 1 230 ? 4.267 -32.277 -42.010 1.00 85.62 230 SER A C 1
ATOM 1886 O O . SER A 1 230 ? 4.484 -33.348 -42.569 1.00 85.62 230 SER A O 1
ATOM 1888 N N . LYS A 1 231 ? 3.493 -32.183 -40.922 1.00 87.69 231 LYS A N 1
ATOM 1889 C CA . LYS A 1 231 ? 2.860 -33.342 -40.280 1.00 87.69 231 LYS A CA 1
ATOM 1890 C C . LYS A 1 231 ? 1.780 -33.998 -41.143 1.00 87.69 231 LYS A C 1
ATOM 1892 O O . LYS A 1 231 ? 1.657 -35.218 -41.149 1.00 87.69 231 LYS A O 1
ATOM 1897 N N . ILE A 1 232 ? 0.992 -33.212 -41.878 1.00 86.75 232 ILE A N 1
ATOM 1898 C CA . ILE A 1 232 ? 0.047 -33.754 -42.862 1.00 86.75 232 ILE A CA 1
ATOM 1899 C C . ILE A 1 232 ? 0.829 -34.454 -43.969 1.00 86.75 232 ILE A C 1
ATOM 1901 O O . ILE A 1 232 ? 0.542 -35.608 -44.244 1.00 86.75 232 ILE A O 1
ATOM 1905 N N . ALA A 1 233 ? 1.848 -33.810 -44.544 1.00 81.88 233 ALA A N 1
ATOM 1906 C CA . ALA A 1 233 ? 2.660 -34.399 -45.604 1.00 81.88 233 ALA A CA 1
ATOM 1907 C C . ALA A 1 233 ? 3.304 -35.727 -45.180 1.00 81.88 233 ALA A C 1
ATOM 1909 O O . ALA A 1 233 ? 3.238 -36.678 -45.953 1.00 81.88 233 ALA A O 1
ATOM 1910 N N . SER A 1 234 ? 3.835 -35.820 -43.953 1.00 79.00 234 SER A N 1
ATOM 1911 C CA . SER A 1 234 ? 4.394 -37.069 -43.423 1.00 79.00 234 SER A CA 1
ATOM 1912 C C . SER A 1 234 ? 3.332 -38.165 -43.276 1.00 79.00 234 SER A C 1
ATOM 1914 O O . SER A 1 234 ? 3.567 -39.308 -43.652 1.00 79.00 234 SER A O 1
ATOM 1916 N N . LEU A 1 235 ? 2.129 -37.823 -42.801 1.00 78.06 235 LEU A N 1
ATOM 1917 C CA . LEU A 1 235 ? 1.010 -38.769 -42.705 1.00 78.06 235 LEU A CA 1
ATOM 1918 C C . LEU A 1 235 ? 0.498 -39.211 -44.088 1.00 78.06 235 LEU A C 1
ATOM 1920 O O . LEU A 1 235 ? 0.109 -40.369 -44.265 1.00 78.06 235 LEU A O 1
ATOM 1924 N N . THR A 1 236 ? 0.508 -38.319 -45.082 1.00 72.69 236 THR A N 1
ATOM 1925 C CA . THR A 1 236 ? 0.130 -38.644 -46.464 1.00 72.69 236 THR A CA 1
ATOM 1926 C C . THR A 1 236 ? 1.184 -39.531 -47.131 1.00 72.69 236 THR A C 1
ATOM 1928 O O . THR A 1 236 ? 0.833 -40.473 -47.832 1.00 72.69 236 THR A O 1
ATOM 1931 N N . SER A 1 237 ? 2.477 -39.302 -46.887 1.00 65.06 237 SER A N 1
ATOM 1932 C CA . SER A 1 237 ? 3.530 -40.205 -47.370 1.00 65.06 237 SER A CA 1
ATOM 1933 C C . SER A 1 237 ? 3.484 -41.568 -46.678 1.00 65.06 237 SER A C 1
ATOM 1935 O O . SER A 1 237 ? 3.609 -42.583 -47.357 1.00 65.06 237 SER A O 1
ATOM 1937 N N . ASP A 1 238 ? 3.216 -41.616 -45.371 1.00 59.53 238 ASP A N 1
ATOM 1938 C CA . ASP A 1 238 ? 3.100 -42.874 -44.622 1.00 59.53 238 ASP A CA 1
ATOM 1939 C C . ASP A 1 238 ? 1.869 -43.692 -45.042 1.00 59.53 238 ASP A C 1
ATOM 1941 O O . ASP A 1 238 ? 1.922 -44.922 -45.069 1.00 59.53 238 ASP A O 1
ATOM 1945 N N . SER A 1 239 ? 0.764 -43.034 -45.408 1.00 58.09 239 SER A N 1
ATOM 1946 C CA . SER A 1 239 ? -0.421 -43.707 -45.966 1.00 58.09 239 SER A CA 1
ATOM 1947 C C . SER A 1 239 ? -0.191 -44.197 -47.397 1.00 58.09 239 SER A C 1
ATOM 1949 O O . SER A 1 239 ? -0.544 -45.333 -47.692 1.00 58.09 239 SER A O 1
ATOM 1951 N N . ILE A 1 240 ? 0.510 -43.438 -48.247 1.00 56.22 240 ILE A N 1
ATOM 1952 C CA . ILE A 1 240 ? 0.902 -43.896 -49.594 1.00 56.22 240 ILE A CA 1
ATOM 1953 C C . ILE A 1 240 ? 1.888 -45.078 -49.524 1.00 56.22 240 ILE A C 1
ATOM 1955 O O . ILE A 1 240 ? 1.824 -45.983 -50.357 1.00 56.22 240 ILE A O 1
ATOM 1959 N N . ILE A 1 241 ? 2.792 -45.108 -48.539 1.00 53.50 241 ILE A N 1
ATOM 1960 C CA . ILE A 1 241 ? 3.706 -46.243 -48.319 1.00 53.50 241 ILE A CA 1
ATOM 1961 C C . ILE A 1 241 ? 2.931 -47.474 -47.822 1.00 53.50 241 ILE A C 1
ATOM 1963 O O . ILE A 1 241 ? 3.179 -48.579 -48.309 1.00 53.50 241 ILE A O 1
ATOM 1967 N N . LYS A 1 242 ? 1.946 -47.296 -46.931 1.00 50.75 242 LYS A N 1
ATOM 1968 C CA . LYS A 1 242 ? 1.066 -48.386 -46.474 1.00 50.75 242 LYS A CA 1
ATOM 1969 C C . LYS A 1 242 ? 0.139 -48.909 -47.576 1.00 50.75 242 LYS A C 1
ATOM 1971 O O . LYS A 1 242 ? -0.050 -50.118 -47.658 1.00 50.75 242 LYS A O 1
ATOM 1976 N N . ASP A 1 243 ? -0.342 -48.054 -48.476 1.00 50.72 243 ASP A N 1
ATOM 1977 C CA . ASP A 1 243 ? -1.140 -48.474 -49.637 1.00 50.72 243 ASP A CA 1
ATOM 1978 C C . ASP A 1 243 ? -0.294 -49.230 -50.676 1.00 50.72 243 ASP A C 1
ATOM 1980 O O . ASP A 1 243 ? -0.774 -50.180 -51.297 1.00 50.72 243 ASP A O 1
ATOM 1984 N N . LYS A 1 244 ? 0.995 -48.885 -50.824 1.00 49.03 244 LYS A N 1
ATOM 1985 C CA . LYS A 1 244 ? 1.939 -49.624 -51.685 1.00 49.03 244 LYS A CA 1
ATOM 1986 C C . LYS A 1 244 ? 2.389 -50.966 -51.099 1.00 49.03 244 LYS A C 1
ATOM 1988 O O . LYS A 1 244 ? 2.743 -51.855 -51.865 1.00 49.03 244 LYS A O 1
ATOM 1993 N N . GLN A 1 245 ? 2.355 -51.132 -49.776 1.00 47.41 245 GLN A N 1
ATOM 1994 C CA . GLN A 1 245 ? 2.607 -52.418 -49.107 1.00 47.41 245 GLN A CA 1
ATOM 1995 C C . GLN A 1 245 ? 1.326 -53.248 -48.878 1.00 47.41 245 GLN A C 1
ATOM 1997 O O . GLN A 1 245 ? 1.425 -54.412 -48.503 1.00 47.41 245 GLN A O 1
ATOM 2002 N N . GLY A 1 246 ? 0.138 -52.684 -49.136 1.00 44.47 246 GLY A N 1
ATOM 2003 C CA . GLY A 1 246 ? -1.166 -53.316 -48.895 1.00 44.47 246 GLY A CA 1
ATOM 2004 C C . GLY A 1 246 ? -1.932 -53.795 -50.135 1.00 44.47 246 GLY A C 1
ATOM 2005 O O . GLY A 1 246 ? -2.985 -54.409 -49.984 1.00 44.47 246 GLY A O 1
ATOM 2006 N N . GLN A 1 247 ? -1.443 -53.577 -51.363 1.00 42.69 247 GLN A N 1
ATOM 2007 C CA . GLN A 1 247 ? -2.062 -54.156 -52.567 1.00 42.69 247 GLN A CA 1
ATOM 2008 C C . GLN A 1 247 ? -1.614 -55.606 -52.805 1.00 42.69 247 GLN A C 1
ATOM 2010 O O . GLN A 1 247 ? -0.992 -55.944 -53.808 1.00 42.69 247 GLN A O 1
ATOM 2015 N N . SER A 1 248 ? -1.995 -56.489 -51.887 1.00 41.06 248 SER A N 1
ATOM 2016 C CA . SER A 1 248 ? -2.333 -57.864 -52.234 1.00 41.06 248 SER A CA 1
ATOM 2017 C C . SER A 1 248 ? -3.515 -58.294 -51.373 1.00 41.06 248 SER A C 1
ATOM 2019 O O . SER A 1 248 ? -3.431 -58.307 -50.151 1.00 41.06 248 SER A O 1
ATOM 2021 N N . GLN A 1 249 ? -4.584 -58.672 -52.077 1.00 35.44 249 GLN A N 1
ATOM 2022 C CA . GLN A 1 249 ? -5.828 -59.312 -51.636 1.00 35.44 249 GLN A CA 1
ATOM 2023 C C . GLN A 1 249 ? -7.054 -58.400 -51.434 1.00 35.44 249 GLN A C 1
ATOM 2025 O O . GLN A 1 249 ? -7.144 -57.547 -50.556 1.00 35.44 249 GLN A O 1
ATOM 2030 N N . ARG A 1 250 ? -8.015 -58.629 -52.341 1.00 34.44 250 ARG A N 1
ATOM 2031 C CA . ARG A 1 250 ? -9.397 -58.134 -52.357 1.00 34.44 250 ARG A CA 1
ATOM 2032 C C . ARG A 1 250 ? -10.247 -58.831 -51.275 1.00 34.44 250 ARG A C 1
ATOM 2034 O O . ARG A 1 250 ? -9.833 -59.866 -50.765 1.00 34.44 250 ARG A O 1
ATOM 2041 N N . PRO A 1 251 ? -11.418 -58.263 -50.933 1.00 40.91 251 PRO A N 1
ATOM 2042 C CA . PRO A 1 251 ? -12.116 -58.536 -49.685 1.00 40.91 251 PRO A CA 1
ATOM 2043 C C . PRO A 1 251 ? -13.117 -59.686 -49.807 1.00 40.91 251 PRO A C 1
ATOM 2045 O O . PRO A 1 251 ? -13.879 -59.727 -50.771 1.00 40.91 251 PRO A O 1
ATOM 2048 N N . ASP A 1 252 ? -13.209 -60.506 -48.761 1.00 32.06 252 ASP A N 1
ATOM 2049 C CA . ASP A 1 252 ? -14.396 -61.314 -48.487 1.00 32.06 252 ASP A CA 1
ATOM 2050 C C . ASP A 1 252 ? -15.176 -60.709 -47.313 1.00 32.06 252 ASP A C 1
ATOM 2052 O O . ASP A 1 252 ? -14.663 -60.460 -46.220 1.00 32.06 252 ASP A O 1
ATOM 2056 N N . ALA A 1 253 ? -16.444 -60.417 -47.586 1.00 31.41 253 ALA A N 1
ATOM 2057 C CA . ALA A 1 253 ? -17.436 -59.945 -46.632 1.00 31.41 253 ALA A CA 1
ATOM 2058 C C . ALA A 1 253 ? -18.031 -61.129 -45.834 1.00 31.41 253 ALA A C 1
ATOM 2060 O O . ALA A 1 253 ? -17.793 -62.291 -46.144 1.00 31.41 253 ALA A O 1
ATOM 2061 N N . PRO A 1 254 ? -19.035 -60.892 -44.984 1.00 59.44 254 PRO A N 1
ATOM 2062 C CA . PRO A 1 254 ? -19.061 -60.107 -43.753 1.00 59.44 254 PRO A CA 1
ATOM 2063 C C . PRO A 1 254 ? -19.391 -61.036 -42.558 1.00 59.44 254 PRO A C 1
ATOM 2065 O O . PRO A 1 254 ? -19.885 -62.139 -42.781 1.00 59.44 254 PRO A O 1
ATOM 2068 N N . LYS A 1 255 ? -19.252 -60.588 -41.295 1.00 31.31 255 LYS A N 1
ATOM 2069 C CA . LYS A 1 255 ? -20.284 -60.773 -40.235 1.00 31.31 255 LYS A CA 1
ATOM 2070 C C . LYS A 1 255 ? -19.844 -60.352 -38.823 1.00 31.31 255 LYS A C 1
ATOM 2072 O O . LYS A 1 255 ? -18.866 -60.839 -38.283 1.00 31.31 255 LYS A O 1
ATOM 2077 N N . LYS A 1 256 ? -20.765 -59.577 -38.234 1.00 26.88 256 LYS A N 1
ATOM 2078 C CA . LYS A 1 256 ? -21.282 -59.585 -36.852 1.00 26.88 256 LYS A CA 1
ATOM 2079 C C . LYS A 1 256 ? -20.375 -59.155 -35.686 1.00 26.88 256 LYS A C 1
ATOM 2081 O O . LYS A 1 256 ? -19.532 -59.907 -35.238 1.00 26.88 256 LYS A O 1
ATOM 2086 N N . ALA A 1 257 ? -20.785 -58.005 -35.126 1.00 27.95 257 ALA A N 1
ATOM 2087 C CA . ALA A 1 257 ? -21.250 -57.817 -33.738 1.00 27.95 257 ALA A CA 1
ATOM 2088 C C . ALA A 1 257 ? -20.201 -58.085 -32.630 1.00 27.95 257 ALA A C 1
ATOM 2090 O O . ALA A 1 257 ? -19.685 -59.183 -32.518 1.00 27.95 257 ALA A O 1
ATOM 2091 N N . THR A 1 258 ? -19.833 -57.159 -31.737 1.00 25.81 258 THR A N 1
ATOM 2092 C CA . THR A 1 258 ? -20.672 -56.561 -30.678 1.00 25.81 258 THR A CA 1
ATOM 2093 C C . THR A 1 258 ? -19.712 -55.896 -29.665 1.00 25.81 258 THR A C 1
ATOM 2095 O O . THR A 1 258 ? -18.790 -56.580 -29.255 1.00 25.81 258 THR A O 1
ATOM 2098 N N . ILE A 1 259 ? -19.962 -54.627 -29.267 1.00 33.69 259 ILE A N 1
ATOM 2099 C CA . ILE A 1 259 ? -19.783 -54.002 -27.915 1.00 33.69 259 ILE A CA 1
ATOM 2100 C C . ILE A 1 259 ? -18.350 -54.063 -27.276 1.00 33.69 259 ILE A C 1
ATOM 2102 O O . ILE A 1 259 ? -17.730 -55.106 -27.255 1.00 33.69 259 ILE A O 1
ATOM 2106 N N . GLN A 1 260 ? -17.699 -53.040 -26.692 1.00 27.92 260 GLN A N 1
ATOM 2107 C CA . GLN A 1 260 ? -18.104 -51.941 -25.801 1.00 27.92 260 GLN A CA 1
ATOM 2108 C C . GLN A 1 260 ? -17.007 -50.846 -25.734 1.00 27.92 260 GLN A C 1
ATOM 2110 O O . GLN A 1 260 ? -15.853 -51.064 -26.086 1.00 27.92 260 GLN A O 1
ATOM 2115 N N . ARG A 1 261 ? -17.391 -49.671 -25.220 1.00 40.66 261 ARG A N 1
ATOM 2116 C CA . ARG A 1 261 ? -16.552 -48.503 -24.890 1.00 40.66 261 ARG A CA 1
ATOM 2117 C C . ARG A 1 261 ? -15.597 -48.751 -23.712 1.00 40.66 261 ARG A C 1
ATOM 2119 O O . ARG A 1 261 ? -16.021 -49.368 -22.746 1.00 40.66 261 ARG A O 1
ATOM 2126 N N . GLN A 1 262 ? -14.446 -48.074 -23.731 1.00 30.55 262 GLN A N 1
ATOM 2127 C CA . GLN A 1 262 ? -13.741 -47.365 -22.633 1.00 30.55 262 GLN A CA 1
ATOM 2128 C C . GLN A 1 262 ? -12.513 -46.703 -23.305 1.00 30.55 262 GLN A C 1
ATOM 2130 O O . GLN A 1 262 ? -11.926 -47.312 -24.184 1.00 30.55 262 GLN A O 1
ATOM 2135 N N . GLY A 1 263 ? -12.086 -45.459 -23.095 1.00 30.00 263 GLY A N 1
ATOM 2136 C CA . GLY A 1 263 ? -12.190 -44.525 -21.978 1.00 30.00 263 GLY A CA 1
ATOM 2137 C C . GLY A 1 263 ? -10.784 -43.925 -21.768 1.00 30.00 263 GLY A C 1
ATOM 2138 O O . GLY A 1 263 ? -9.813 -44.645 -21.943 1.00 30.00 263 GLY A O 1
ATOM 2139 N N . GLN A 1 264 ? -10.704 -42.647 -21.372 1.00 32.16 264 GLN A N 1
ATOM 2140 C CA . GLN A 1 264 ? -9.505 -41.851 -21.006 1.00 32.16 264 GLN A CA 1
ATOM 2141 C C . GLN A 1 264 ? -8.751 -41.199 -22.186 1.00 32.16 264 GLN A C 1
ATOM 2143 O O . GLN A 1 264 ? -8.084 -41.863 -22.964 1.00 32.16 264 GLN A O 1
ATOM 2148 N N . SER A 1 265 ? -8.919 -39.910 -22.515 1.00 36.16 265 SER A N 1
ATOM 2149 C CA . SER A 1 265 ? -8.759 -38.657 -21.746 1.00 36.16 265 SER A CA 1
ATOM 2150 C C . SER A 1 265 ? -7.348 -38.452 -21.196 1.00 36.16 265 SER A C 1
ATOM 2152 O O . SER A 1 265 ? -7.005 -39.068 -20.198 1.00 36.16 265 SER A O 1
ATOM 2154 N N . ASN A 1 266 ? -6.593 -37.518 -21.785 1.00 31.81 266 ASN A N 1
ATOM 2155 C CA . ASN A 1 266 ? -5.735 -36.615 -21.021 1.00 31.81 266 ASN A CA 1
ATOM 2156 C C . ASN A 1 266 ? -5.645 -35.251 -21.717 1.00 31.81 266 ASN A C 1
ATOM 2158 O O . ASN A 1 266 ? -5.250 -35.113 -22.873 1.00 31.81 266 ASN A O 1
ATOM 2162 N N . SER A 1 267 ? -6.136 -34.273 -20.970 1.00 33.22 267 SER A N 1
ATOM 2163 C CA . SER A 1 267 ? -6.357 -32.864 -21.260 1.00 33.22 267 SER A CA 1
ATOM 2164 C C . SER A 1 267 ? -5.072 -32.040 -21.199 1.00 33.22 267 SER A C 1
ATOM 2166 O O . SER A 1 267 ? -4.277 -32.194 -20.276 1.00 33.22 267 SER A O 1
ATOM 2168 N N . SER A 1 268 ? -4.922 -31.101 -22.134 1.00 33.72 268 SER A N 1
ATOM 2169 C CA . SER A 1 268 ? -3.960 -29.993 -22.061 1.00 33.72 268 SER A CA 1
ATOM 2170 C C . SER A 1 268 ? -4.437 -28.908 -21.075 1.00 33.72 268 SER A C 1
ATOM 2172 O O . SER A 1 268 ? -5.649 -28.717 -20.947 1.00 33.72 268 SER A O 1
ATOM 2174 N N . PRO A 1 269 ? -3.530 -28.184 -20.389 1.00 34.47 269 PRO A N 1
ATOM 2175 C CA . PRO A 1 269 ? -3.901 -27.249 -19.333 1.00 34.47 269 PRO A CA 1
ATOM 2176 C C . PRO A 1 269 ? -4.372 -25.890 -19.875 1.00 34.47 269 PRO A C 1
ATOM 2178 O O . PRO A 1 269 ? -3.836 -25.332 -20.832 1.00 34.47 269 PRO A O 1
ATOM 2181 N N . THR A 1 270 ? -5.416 -25.396 -19.217 1.00 33.69 270 THR A N 1
ATOM 2182 C CA . THR A 1 270 ? -6.287 -24.268 -19.553 1.00 33.69 270 THR A CA 1
ATOM 2183 C C . THR A 1 270 ? -5.682 -22.904 -19.192 1.00 33.69 270 THR A C 1
ATOM 2185 O O . THR A 1 270 ? -5.312 -22.673 -18.045 1.00 33.69 270 THR A O 1
ATOM 2188 N N . LEU A 1 271 ? -5.694 -21.960 -20.144 1.00 29.98 271 LEU A N 1
ATOM 2189 C CA . LEU A 1 271 ? -5.728 -20.513 -19.886 1.00 29.98 271 LEU A CA 1
ATOM 2190 C C . LEU A 1 271 ? -7.194 -20.091 -19.690 1.00 29.98 271 LEU A C 1
ATOM 2192 O O . LEU A 1 271 ? -8.048 -20.391 -20.525 1.00 29.98 271 LEU A O 1
ATOM 2196 N N . PHE A 1 272 ? -7.487 -19.411 -18.582 1.00 27.98 272 PHE A N 1
ATOM 2197 C CA . PHE A 1 272 ? -8.824 -18.925 -18.239 1.00 27.98 272 PHE A CA 1
ATOM 2198 C C . PHE A 1 272 ? -9.320 -17.860 -19.232 1.00 27.98 272 PHE A C 1
ATOM 2200 O O . PHE A 1 272 ? -8.726 -16.792 -19.368 1.00 27.98 272 PHE A O 1
ATOM 2207 N N . ILE A 1 273 ? -10.464 -18.129 -19.866 1.00 35.44 273 ILE A N 1
ATOM 2208 C CA . ILE A 1 273 ? -11.296 -17.151 -20.576 1.00 35.44 273 ILE A CA 1
ATOM 2209 C C . ILE A 1 273 ? -12.690 -17.214 -19.940 1.00 35.44 273 ILE A C 1
ATOM 2211 O O . ILE A 1 273 ? -13.328 -18.267 -19.951 1.00 35.44 273 ILE A O 1
ATOM 2215 N N . HIS A 1 274 ? -13.185 -16.102 -19.387 1.00 34.09 274 HIS A N 1
ATOM 2216 C CA . HIS A 1 274 ? -14.600 -15.994 -19.020 1.00 34.09 274 HIS A CA 1
ATOM 2217 C C . HIS A 1 274 ? -15.484 -16.051 -20.284 1.00 34.09 274 HIS A C 1
ATOM 2219 O O . HIS A 1 274 ? -15.163 -15.407 -21.285 1.00 34.09 274 HIS A O 1
ATOM 2225 N N . PRO A 1 275 ? -16.619 -16.769 -20.261 1.00 46.66 275 PRO A N 1
ATOM 2226 C CA . PRO A 1 275 ? -17.487 -16.919 -21.426 1.00 46.66 275 PRO A CA 1
ATOM 2227 C C . PRO A 1 275 ? -18.337 -15.663 -21.718 1.00 46.66 275 PRO A C 1
ATOM 2229 O O . PRO A 1 275 ? -18.680 -14.908 -20.804 1.00 46.66 275 PRO A O 1
ATOM 2232 N N . PRO A 1 276 ? -18.764 -15.454 -22.980 1.00 34.72 276 PRO A N 1
ATOM 2233 C CA . PRO A 1 276 ? -19.706 -14.399 -23.338 1.00 34.72 276 PRO A CA 1
ATOM 2234 C C . PRO A 1 276 ? -21.115 -14.708 -22.805 1.00 34.72 276 PRO A C 1
ATOM 2236 O O . PRO A 1 276 ? -21.628 -15.820 -22.948 1.00 34.72 276 PRO A O 1
ATOM 2239 N N . LYS A 1 277 ? -21.789 -13.695 -22.247 1.00 39.09 277 LYS A N 1
ATOM 2240 C CA . LYS A 1 277 ? -23.220 -13.747 -21.905 1.00 39.09 277 LYS A CA 1
ATOM 2241 C C . LYS A 1 277 ? -24.051 -13.962 -23.180 1.00 39.09 277 LYS A C 1
ATOM 2243 O O . LYS A 1 277 ? -24.109 -13.076 -24.028 1.00 39.09 277 LYS A O 1
ATOM 2248 N N . LYS A 1 278 ? -24.750 -15.097 -23.305 1.00 36.16 278 LYS A N 1
ATOM 2249 C CA . LYS A 1 278 ? -25.854 -15.257 -24.269 1.00 36.16 278 LYS A CA 1
ATOM 2250 C C . LYS A 1 278 ? -27.195 -14.975 -23.595 1.00 36.16 278 LYS A C 1
ATOM 2252 O O . LYS A 1 278 ? -27.548 -15.576 -22.584 1.00 36.16 278 LYS A O 1
ATOM 2257 N N . ASN A 1 279 ? -27.935 -14.059 -24.212 1.00 33.69 279 ASN A N 1
ATOM 2258 C CA . ASN A 1 279 ? -29.323 -13.713 -23.935 1.00 33.69 279 ASN A CA 1
ATOM 2259 C C . ASN A 1 279 ? -30.218 -14.959 -23.847 1.00 33.69 279 ASN A C 1
ATOM 2261 O O . ASN A 1 279 ? -30.286 -15.748 -24.791 1.00 33.69 279 ASN A O 1
ATOM 2265 N N . LYS A 1 280 ? -30.989 -15.087 -22.761 1.00 35.12 280 LYS A N 1
ATOM 2266 C CA . LYS A 1 280 ? -32.169 -15.957 -22.755 1.00 35.12 280 LYS A CA 1
ATOM 2267 C C . LYS A 1 280 ? -33.247 -15.310 -23.626 1.00 35.12 280 LYS A C 1
ATOM 2269 O O . LYS A 1 280 ? -33.815 -14.282 -23.260 1.00 35.12 280 LYS A O 1
ATOM 2274 N N . LYS A 1 281 ? -33.544 -15.933 -24.770 1.00 32.75 281 LYS A N 1
ATOM 2275 C CA . LYS A 1 281 ? -34.818 -15.748 -25.474 1.00 32.75 281 LYS A CA 1
ATOM 2276 C C . LYS A 1 281 ? -35.943 -16.136 -24.510 1.00 32.75 281 LYS A C 1
ATOM 2278 O O . LYS A 1 281 ? -35.975 -17.261 -24.018 1.00 32.75 281 LYS A O 1
ATOM 2283 N N . LYS A 1 282 ? -36.850 -15.197 -24.233 1.00 35.03 282 LYS A N 1
ATOM 2284 C CA . LYS A 1 282 ? -38.141 -15.479 -23.597 1.00 35.03 282 LYS A CA 1
ATOM 2285 C C . LYS A 1 282 ? -38.958 -16.341 -24.558 1.00 35.03 282 LYS A C 1
ATOM 2287 O O . LYS A 1 282 ? -39.280 -15.888 -25.653 1.00 35.03 282 LYS A O 1
ATOM 2292 N N . HIS A 1 283 ? -39.304 -17.556 -24.143 1.00 33.69 283 HIS A N 1
ATOM 2293 C CA . HIS A 1 283 ? -40.434 -18.260 -24.731 1.00 33.69 283 HIS A CA 1
ATOM 2294 C C . HIS A 1 283 ? -41.700 -17.541 -24.260 1.00 33.69 283 HIS A C 1
ATOM 2296 O O . HIS A 1 283 ? -41.996 -17.488 -23.067 1.00 33.69 283 HIS A O 1
ATOM 2302 N N . ILE A 1 284 ? -42.407 -16.934 -25.208 1.00 35.62 284 ILE A N 1
ATOM 2303 C CA . ILE A 1 284 ? -43.785 -16.493 -25.030 1.00 35.62 284 ILE A CA 1
ATOM 2304 C C . ILE A 1 284 ? -44.608 -17.771 -24.891 1.00 35.62 284 ILE A C 1
ATOM 2306 O O . ILE A 1 284 ? -44.667 -18.561 -25.830 1.00 35.62 284 ILE A O 1
ATOM 2310 N N . ASN A 1 285 ? -45.213 -17.979 -23.723 1.00 31.73 285 ASN A N 1
ATOM 2311 C CA . ASN A 1 285 ? -46.338 -18.891 -23.586 1.00 31.73 285 ASN A CA 1
ATOM 2312 C C . ASN A 1 285 ? -47.586 -18.041 -23.351 1.00 31.73 285 ASN A C 1
ATOM 2314 O O . ASN A 1 285 ? -47.789 -17.440 -22.297 1.00 31.73 285 ASN A O 1
ATOM 2318 N N . SER A 1 286 ? -48.377 -17.938 -24.409 1.00 34.03 286 SER A N 1
ATOM 2319 C CA . SER A 1 286 ? -49.725 -17.397 -24.432 1.00 34.03 286 SER A CA 1
ATOM 2320 C C . SER A 1 286 ? -50.675 -18.329 -23.677 1.00 34.03 286 SER A C 1
ATOM 2322 O O . SER A 1 286 ? -50.794 -19.493 -24.053 1.00 34.03 286 SER A O 1
ATOM 2324 N N . GLY A 1 287 ? -51.422 -17.829 -22.685 1.00 33.00 287 GLY A N 1
ATOM 2325 C CA . GLY A 1 287 ? -52.601 -18.567 -22.220 1.00 33.00 287 GLY A CA 1
ATOM 2326 C C . GLY A 1 287 ? -53.200 -18.203 -20.862 1.00 33.00 287 GLY A C 1
ATOM 2327 O O . GLY A 1 287 ? -52.833 -18.777 -19.851 1.00 33.00 287 GLY A O 1
ATOM 2328 N N . LYS A 1 288 ? -54.262 -17.388 -20.926 1.00 34.12 288 LYS A N 1
ATOM 2329 C CA . LYS A 1 288 ? -55.486 -17.406 -20.092 1.00 34.12 288 LYS A CA 1
ATOM 2330 C C . LYS A 1 288 ? -55.459 -16.855 -18.651 1.00 34.12 288 LYS A C 1
ATOM 2332 O O . LYS A 1 288 ? -55.190 -17.536 -17.672 1.00 34.12 288 LYS A O 1
ATOM 2337 N N . LYS A 1 289 ? -55.983 -15.620 -18.576 1.00 41.47 289 LYS A N 1
ATOM 2338 C CA . LYS A 1 289 ? -56.901 -15.054 -17.563 1.00 41.47 289 LYS A CA 1
ATOM 2339 C C . LYS A 1 289 ? -57.529 -16.074 -16.594 1.00 41.47 289 LYS A C 1
ATOM 2341 O O . LYS A 1 289 ? -58.254 -16.959 -17.044 1.00 41.47 289 LYS A O 1
ATOM 2346 N N . LYS A 1 290 ? -57.512 -15.750 -15.295 1.00 36.66 290 LYS A N 1
ATOM 2347 C CA . LYS A 1 290 ? -58.711 -15.812 -14.437 1.00 36.66 290 LYS A CA 1
ATOM 2348 C C . LYS A 1 290 ? -58.643 -14.775 -13.306 1.00 36.66 290 LYS A C 1
ATOM 2350 O O . LYS A 1 290 ? -57.654 -14.664 -12.599 1.00 36.66 290 LYS A O 1
ATOM 2355 N N . LYS A 1 291 ? -59.720 -13.989 -13.220 1.00 43.09 291 LYS A N 1
ATOM 2356 C CA . LYS A 1 291 ? -60.061 -12.994 -12.191 1.00 43.09 291 LYS A CA 1
ATOM 2357 C C . LYS A 1 291 ? -60.462 -13.657 -10.861 1.00 43.09 291 LYS A C 1
ATOM 2359 O O . LYS A 1 291 ? -61.005 -14.759 -10.908 1.00 43.09 291 LYS A O 1
ATOM 2364 N N . LYS A 1 292 ? -60.404 -12.838 -9.793 1.00 37.22 292 LYS A N 1
ATOM 2365 C CA . LYS A 1 292 ? -61.150 -12.809 -8.498 1.00 37.22 292 LYS A CA 1
ATOM 2366 C C . LYS A 1 292 ? -60.188 -12.948 -7.310 1.00 37.22 292 LYS A C 1
ATOM 2368 O O . LYS A 1 292 ? -59.329 -13.808 -7.375 1.00 37.22 292 LYS A O 1
ATOM 2373 N N . LYS A 1 293 ? -60.293 -12.239 -6.184 1.00 37.62 293 LYS A N 1
ATOM 2374 C CA . LYS A 1 293 ? -60.983 -11.031 -5.658 1.00 37.62 293 LYS A CA 1
ATOM 2375 C C . LYS A 1 293 ? -60.342 -10.817 -4.252 1.00 37.62 293 LYS A C 1
ATOM 2377 O O . LYS A 1 293 ? -59.747 -11.772 -3.757 1.00 37.62 293 LYS A O 1
ATOM 2382 N N . PRO A 1 294 ? -60.439 -9.636 -3.620 1.00 55.28 294 PRO A N 1
ATOM 2383 C CA . PRO A 1 294 ? -59.787 -9.378 -2.338 1.00 55.28 294 PRO A CA 1
ATOM 2384 C C . PRO A 1 294 ? -60.609 -9.933 -1.168 1.00 55.28 294 PRO A C 1
ATOM 2386 O O . PRO A 1 294 ? -61.841 -9.979 -1.247 1.00 55.28 294 PRO A O 1
ATOM 2389 N N . GLY A 1 295 ? -59.902 -10.317 -0.111 1.00 46.28 295 GLY A N 1
ATOM 2390 C CA . GLY A 1 295 ? -60.386 -10.576 1.240 1.00 46.28 295 GLY A CA 1
ATOM 2391 C C . GLY A 1 295 ? -59.301 -10.122 2.198 1.00 46.28 295 GLY A C 1
ATOM 2392 O O . GLY A 1 295 ? -58.130 -10.449 1.896 1.00 46.28 295 GLY A O 1
#

pLDDT: mean 74.59, std 21.53, range [25.81, 96.44]

Secondary structure (DSSP, 8-state):
---EEEEEEE-SSS-EEEEEE---TTS-GGG--PPP---HHHHHHHHHHHHHHHHHHHTSTTEEEEETTEEEESSPPPGGGB-SSSTTSBP----EEEEEEEETTEEEEEETTS-EEEEE-STTGGG--HHHHHHHHH-TT--EEEEEEEEEEE-TTT--EEEEEEEEEE---TTSSEEEEE-TTS-EEEEEEP-----TT-HHHHHHHHHHHHHHHHHHHHHHHHHHHHHHHHHHHHHHHHHHHH-S------------------PPPPPP-PPP-------------------

Sequence (295 aa):
MTTGFQYAEKLSDEYYIDAYKTNTERVPDAEWRPPRIAAVQMSAAITACARIHMHHYISREDCYYTDTNSVILGSPLPDDNVSPTELGKFKLEHKLNKGIFLAPKGYCLWTDKNQIITKHKGLAKPLVSDKWHETQYADLKRRIVALVDSNFLINWATLDIMKKTKLVKLSTQTNTKRELVYDNNQDWVDTKPVNVKDYAGQDKRVLLYKYRIQEYDLQSLREKVVNLRSKIASLTSDSIIKDKQGQSQRPDAPKKATIQRQGQSNSSPTLFIHPPKKNKKKHINSGKKKKKKPG

Radius of gyration: 33.36 Å; chains: 1; bounding box: 104×89×74 Å

InterPro domains:
  IPR023211 DNA polymerase, palm domain superfamily [G3DSA:3.90.1600.10] (7-137)
  IPR043502 DNA/RNA polymerase superfamily [SSF56672] (26-160)

Organism: Nicotiana attenuata (NCBI:txid49451)